Protein AF-A0A446CF83-F1 (afdb_monomer_lite)

Foldseek 3Di:
DDDPVRVVVVLLVVLCVVPVVQLVLLQLLLCQLVVVPVVDCSSVLSNVLSSLVSSLLVLLQLLLDPPNDPVCNVVSVVVSVVSLLVSLVSVLVSLVCCVVVVSAPDDPLSVVLNVVSQLRNCCVPPQAGRPLVLDPDWDWDWDPVHDPPTDIDTAHPPDPPGGHDWDWDQDSSRFIWTFGWDPPPVTDTDIDTSVVSSVSVSVRSND

Sequence (207 aa):
MLSVSELILSGYQLAAKQQETVTQSWVTGSHRLGGALPGSLLSVSIQRTGRLDAVLRCMEDEYTSVALREEIHPWVAEPLASLSEMWIGQVYEIVRLARERKLIADSDFFEALAHDFRLLRVPMEKHEIAQDRSLMASVPMSRTPAREGDVDYRYDKKDPLRAHVMPTGISQRGSMQWLAIDISAALSQRWIERRDLSDRVLQLLRA

Secondary structure (DSSP, 8-state):
---HHHHHHHHHHHHHHHTHHHHHHHHHHHHHHHHT-TTSSHHHHHHHHHHHHHHHHHHHHHHTSTTS-TTTHHHHHHHHHHHHHHHHHHHHHHHHHHHHTT-S---HHHHHHHHHHHHHHHHHHHSS-TTGGG-SSPEEE--SS--TT---EEE-TT-TT------EEE-TTS-EEEEEEE-STT-EEEEEEHHHHHHHHHHHHH-

Organism: NCBI:txid1353888

Structure (mmCIF, N/CA/C/O backbone):
data_AF-A0A446CF83-F1
#
_entry.id   AF-A0A446CF83-F1
#
loop_
_atom_site.group_PDB
_atom_site.id
_atom_site.type_symbol
_atom_site.label_atom_id
_atom_site.label_alt_id
_atom_site.label_comp_id
_atom_site.label_asym_id
_atom_site.label_entity_id
_atom_site.label_seq_id
_atom_site.pdbx_PDB_ins_code
_atom_site.Cartn_x
_atom_site.Cartn_y
_atom_site.Cartn_z
_atom_site.occupancy
_atom_site.B_iso_or_equiv
_atom_site.auth_seq_id
_atom_site.auth_comp_id
_atom_site.auth_asym_id
_atom_site.auth_atom_id
_atom_site.pdbx_PDB_model_num
ATOM 1 N N . MET A 1 1 ? 2.888 20.350 27.060 1.00 75.62 1 MET A N 1
ATOM 2 C CA . MET A 1 1 ? 3.528 19.901 25.806 1.00 75.62 1 MET A CA 1
ATOM 3 C C . MET A 1 1 ? 3.154 18.441 25.644 1.00 75.62 1 MET A C 1
ATOM 5 O O . MET A 1 1 ? 3.369 17.707 26.598 1.00 75.62 1 MET A O 1
ATOM 9 N N . LEU A 1 2 ? 2.516 18.055 24.537 1.00 87.81 2 LEU A N 1
ATOM 10 C CA . LEU A 1 2 ? 2.215 16.643 24.282 1.00 87.81 2 LEU A CA 1
ATOM 11 C C . LEU A 1 2 ? 3.507 15.928 23.879 1.00 87.81 2 LEU A C 1
ATOM 13 O O . LEU A 1 2 ? 4.308 16.472 23.118 1.00 87.81 2 LEU A O 1
ATOM 17 N N . SER A 1 3 ? 3.710 14.724 24.395 1.00 96.31 3 SER A N 1
ATOM 18 C CA . SER A 1 3 ? 4.750 13.807 23.944 1.00 96.31 3 SER A CA 1
ATOM 19 C C . SER A 1 3 ? 4.443 13.276 22.541 1.00 96.31 3 SER A C 1
ATOM 21 O O . SER A 1 3 ? 3.297 13.267 22.089 1.00 96.31 3 SER A O 1
ATOM 23 N N . VAL A 1 4 ? 5.470 12.771 21.852 1.00 95.25 4 VAL A N 1
ATOM 24 C CA . VAL A 1 4 ? 5.313 12.146 20.525 1.00 95.25 4 VAL A CA 1
ATOM 25 C C . VAL A 1 4 ? 4.302 10.994 20.568 1.00 95.25 4 VAL A C 1
ATOM 27 O O . VAL A 1 4 ? 3.448 10.891 19.690 1.00 95.25 4 VAL A O 1
ATOM 30 N N . SER A 1 5 ? 4.341 10.166 21.615 1.00 96.69 5 SER A N 1
ATOM 31 C CA . SER A 1 5 ? 3.391 9.064 21.798 1.00 96.69 5 SER A CA 1
ATOM 32 C C . SER A 1 5 ? 1.948 9.556 21.921 1.00 96.69 5 SER A C 1
ATOM 34 O O . SER A 1 5 ? 1.057 8.977 21.305 1.00 96.69 5 SER A O 1
ATOM 36 N N . GLU A 1 6 ? 1.707 10.634 22.673 1.00 96.75 6 GLU A N 1
ATOM 37 C CA . GLU A 1 6 ? 0.367 11.218 22.804 1.00 96.75 6 GLU A CA 1
ATOM 38 C C . GLU A 1 6 ? -0.137 11.789 21.477 1.00 96.75 6 GLU A C 1
ATOM 40 O O . GLU A 1 6 ? -1.308 11.606 21.153 1.00 96.75 6 GLU A O 1
ATOM 45 N N . LEU A 1 7 ? 0.731 12.421 20.680 1.00 95.50 7 LEU A N 1
ATOM 46 C CA . LEU A 1 7 ? 0.373 12.936 19.353 1.00 95.50 7 LEU A CA 1
ATOM 47 C C . LEU A 1 7 ? -0.009 11.809 18.387 1.00 95.50 7 LEU A C 1
ATOM 49 O O . LEU A 1 7 ? -1.052 11.886 17.738 1.00 95.50 7 LEU A O 1
ATOM 53 N N . ILE A 1 8 ? 0.788 10.737 18.336 1.00 95.19 8 ILE A N 1
ATOM 54 C CA . ILE A 1 8 ? 0.494 9.570 17.495 1.00 95.19 8 ILE A CA 1
ATOM 55 C C . ILE A 1 8 ? -0.831 8.934 17.927 1.00 95.19 8 ILE A C 1
ATOM 57 O O . ILE A 1 8 ? -1.712 8.722 17.095 1.00 95.19 8 ILE A O 1
ATOM 61 N N . LEU A 1 9 ? -1.010 8.666 19.225 1.00 96.25 9 LEU A N 1
ATOM 62 C CA . LEU A 1 9 ? -2.243 8.067 19.743 1.00 96.25 9 LEU A CA 1
ATO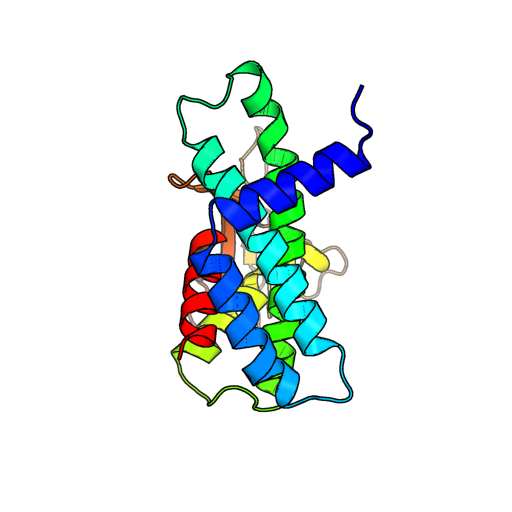M 63 C C . LEU A 1 9 ? -3.467 8.945 19.469 1.00 96.25 9 LEU A C 1
ATOM 65 O O . LEU A 1 9 ? -4.503 8.421 19.060 1.00 96.25 9 LEU A O 1
ATOM 69 N N . SER A 1 10 ? -3.335 10.263 19.629 1.00 96.81 10 SER A N 1
ATOM 70 C CA . SER A 1 10 ? -4.405 11.217 19.320 1.00 96.81 10 SER A CA 1
ATOM 71 C C . SER A 1 10 ? -4.786 11.165 17.841 1.00 96.81 10 SER A C 1
ATOM 73 O O . SER A 1 10 ? -5.973 11.143 17.524 1.00 96.81 10 SER A O 1
ATOM 75 N N . GLY A 1 11 ? -3.803 11.068 16.939 1.00 96.12 11 GLY A N 1
ATOM 76 C CA . GLY A 1 11 ? -4.042 10.899 15.504 1.00 96.12 11 GLY A CA 1
ATOM 77 C C . GLY A 1 11 ? -4.820 9.619 15.185 1.00 96.12 11 GLY A C 1
ATOM 78 O O . GLY A 1 11 ? -5.832 9.666 14.491 1.00 96.12 11 GLY A O 1
ATOM 79 N N . TYR A 1 12 ? -4.420 8.483 15.764 1.00 97.88 12 TYR A N 1
ATOM 80 C CA . TYR A 1 12 ? -5.142 7.215 15.594 1.00 97.88 12 TYR A CA 1
ATOM 81 C C . TYR A 1 12 ? -6.570 7.261 16.155 1.00 97.88 12 TYR A C 1
ATOM 83 O O . TYR A 1 12 ? -7.491 6.736 15.530 1.00 97.88 12 TYR A O 1
ATOM 91 N N . GLN A 1 13 ? -6.776 7.877 17.321 1.00 97.56 13 GLN A N 1
ATOM 92 C CA . GLN A 1 13 ? -8.104 8.023 17.926 1.00 97.56 13 GLN A CA 1
ATOM 93 C C . GLN A 1 13 ? -9.009 8.940 17.098 1.00 97.56 13 GLN A C 1
ATOM 95 O O . GLN A 1 13 ? -10.177 8.614 16.875 1.00 97.56 13 GLN A O 1
ATOM 100 N N . LEU A 1 14 ? -8.470 10.062 16.616 1.00 97.88 14 LEU A N 1
ATOM 101 C CA . LEU A 1 14 ? -9.187 10.983 15.743 1.00 97.88 14 LEU A CA 1
ATOM 102 C C . LEU A 1 14 ? -9.592 10.293 14.437 1.00 97.88 14 LEU A C 1
ATOM 104 O O . LEU A 1 14 ? -10.759 10.357 14.055 1.00 97.88 14 LEU A O 1
ATOM 108 N N . ALA A 1 15 ? -8.662 9.575 13.806 1.00 98.19 15 ALA A N 1
ATOM 109 C CA . ALA A 1 15 ? -8.920 8.843 12.575 1.00 98.19 15 ALA A CA 1
ATOM 110 C C . ALA A 1 15 ? -9.966 7.738 12.761 1.00 98.19 15 ALA A C 1
ATOM 112 O O . ALA A 1 15 ? -10.885 7.624 11.956 1.00 98.19 15 ALA A O 1
ATOM 113 N N . ALA A 1 16 ? -9.893 6.966 13.851 1.00 97.50 16 ALA A N 1
ATOM 114 C CA . ALA A 1 16 ? -10.891 5.941 14.158 1.00 97.50 16 ALA A CA 1
ATOM 115 C C . ALA A 1 16 ? -12.302 6.531 14.314 1.00 97.50 16 ALA A C 1
ATOM 117 O O . ALA A 1 16 ? -13.274 5.916 13.881 1.00 97.50 16 ALA A O 1
ATOM 118 N N . LYS A 1 17 ? -12.411 7.735 14.894 1.00 98.00 17 LYS A N 1
ATOM 119 C CA . LYS A 1 17 ? -13.682 8.454 15.028 1.00 98.00 17 LYS A CA 1
ATOM 120 C C . LYS A 1 17 ? -14.193 8.989 13.687 1.00 98.00 17 LYS A C 1
ATOM 122 O O . LYS A 1 17 ? -15.379 8.879 13.410 1.00 98.00 17 LYS A O 1
ATOM 127 N N . GLN A 1 18 ? -13.326 9.581 12.865 1.00 98.00 18 GLN A N 1
ATOM 128 C CA . GLN A 1 18 ? -13.725 10.131 11.562 1.00 98.00 18 GLN A CA 1
ATOM 129 C C . GLN A 1 18 ? -14.041 9.035 10.531 1.00 98.00 18 GLN A C 1
ATOM 131 O O . GLN A 1 18 ? -14.930 9.198 9.703 1.00 98.00 18 GLN A O 1
ATOM 136 N N . GLN A 1 19 ? -13.340 7.904 10.605 1.00 98.00 19 GLN A N 1
ATOM 137 C CA . GLN A 1 19 ? -13.446 6.771 9.684 1.00 98.00 19 GLN A CA 1
ATOM 138 C C . GLN A 1 19 ? -14.073 5.554 10.392 1.00 98.00 19 GLN A C 1
ATOM 140 O O . GLN A 1 19 ? -13.602 4.419 10.263 1.00 98.00 19 GLN A O 1
ATOM 145 N N . GLU A 1 20 ? -15.141 5.777 11.164 1.00 97.75 20 GLU A N 1
ATOM 146 C CA . GLU A 1 20 ? -15.787 4.749 11.995 1.00 97.75 20 GLU A CA 1
ATOM 147 C C . GLU A 1 20 ? -16.239 3.538 11.164 1.00 97.75 20 GLU A C 1
ATOM 149 O O . GLU A 1 20 ? -15.886 2.397 11.462 1.00 97.75 20 GLU A O 1
ATOM 154 N N . THR A 1 21 ? -16.935 3.781 10.049 1.00 97.19 21 THR A N 1
ATOM 155 C CA . THR A 1 21 ? -17.431 2.718 9.155 1.00 97.19 21 THR A CA 1
ATOM 156 C C . THR A 1 21 ? -16.296 1.871 8.568 1.00 97.19 21 THR A C 1
ATOM 158 O O . THR A 1 21 ? -16.430 0.652 8.407 1.00 97.19 21 THR A O 1
ATOM 161 N N . VAL A 1 22 ? -15.162 2.500 8.244 1.00 97.38 22 VAL A N 1
ATOM 162 C CA . VAL A 1 22 ? -13.960 1.813 7.749 1.00 97.38 22 VAL A CA 1
ATOM 163 C C . VAL A 1 22 ? -13.396 0.926 8.852 1.00 97.38 22 VAL A C 1
ATOM 165 O O . VAL A 1 22 ? -13.240 -0.279 8.652 1.00 97.38 22 VAL A O 1
ATOM 168 N N . THR A 1 23 ? -13.172 1.497 10.035 1.00 97.12 23 THR A N 1
ATOM 169 C CA . THR A 1 23 ? -12.630 0.782 11.196 1.00 97.12 23 THR A CA 1
ATOM 170 C C . THR A 1 23 ? -13.504 -0.417 11.564 1.00 97.12 23 THR A C 1
ATOM 172 O O . THR A 1 23 ? -12.991 -1.522 11.743 1.00 97.12 23 THR A O 1
ATOM 175 N N . GLN A 1 24 ? -14.828 -0.245 11.58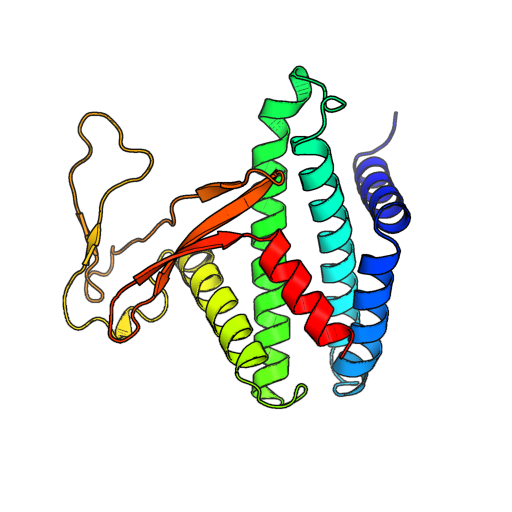0 1.00 97.31 24 GLN A N 1
ATOM 176 C CA . GLN A 1 24 ? -15.769 -1.321 11.879 1.00 97.31 24 GLN A CA 1
ATOM 177 C C . GLN A 1 24 ? -15.715 -2.447 10.839 1.00 97.31 24 GLN A C 1
ATOM 179 O O . GLN A 1 24 ? -15.743 -3.621 11.197 1.00 97.31 24 GLN A O 1
ATOM 184 N N . SER A 1 25 ? -15.574 -2.110 9.554 1.00 97.81 25 SER A N 1
ATOM 185 C CA . SER A 1 25 ? -15.450 -3.107 8.480 1.00 97.81 25 SER A CA 1
ATOM 186 C C . SER A 1 25 ? -14.190 -3.965 8.647 1.00 97.81 25 SER A C 1
ATOM 188 O O . SER A 1 25 ? -14.247 -5.188 8.506 1.00 97.81 25 SER A O 1
ATOM 190 N N . TRP A 1 26 ? -13.065 -3.344 9.015 1.00 98.19 26 TRP A N 1
ATOM 191 C CA . TRP A 1 26 ? -11.827 -4.054 9.342 1.00 98.19 26 TRP A CA 1
ATOM 192 C C . TRP A 1 26 ? -11.976 -4.952 10.573 1.00 98.19 26 TRP A C 1
ATOM 194 O O . TRP A 1 26 ? -11.512 -6.093 10.558 1.00 98.19 26 TRP A O 1
ATOM 204 N N . VAL A 1 27 ? -12.650 -4.478 11.624 1.00 97.75 27 VAL A N 1
ATOM 205 C CA . VAL A 1 27 ? -12.924 -5.266 12.837 1.00 97.75 27 VAL A CA 1
ATOM 206 C C . VAL A 1 27 ? -13.787 -6.484 12.507 1.00 97.75 27 VAL A C 1
ATOM 208 O O . VAL A 1 27 ? -13.395 -7.609 12.822 1.00 97.75 27 VAL A O 1
ATOM 211 N N . THR A 1 28 ? -14.904 -6.303 11.803 1.00 96.62 28 THR A N 1
ATOM 212 C CA . THR A 1 28 ? -15.772 -7.407 11.368 1.00 96.62 28 THR A CA 1
ATOM 213 C C . THR A 1 28 ? -15.010 -8.415 10.506 1.00 96.62 28 THR A C 1
ATOM 215 O O . THR A 1 28 ? -15.028 -9.615 10.791 1.00 96.62 28 THR A O 1
ATOM 218 N N . GLY A 1 29 ? -14.259 -7.935 9.511 1.00 95.81 29 GLY A N 1
ATOM 219 C CA . GLY A 1 29 ? -13.403 -8.772 8.674 1.00 95.81 29 GLY A CA 1
ATOM 220 C C . GLY A 1 29 ? -12.357 -9.554 9.477 1.00 95.81 29 GLY A C 1
ATOM 221 O O . GLY A 1 29 ? -12.119 -10.730 9.203 1.00 95.81 29 GLY A O 1
ATOM 222 N N . SER A 1 30 ? -11.781 -8.937 10.516 1.00 96.88 30 SER A N 1
ATOM 223 C CA . SER A 1 30 ? -10.781 -9.567 11.386 1.00 96.88 30 SER A CA 1
ATOM 224 C C . SER A 1 30 ? -11.336 -10.737 12.192 1.00 96.88 30 SER A C 1
ATOM 226 O O . SER A 1 30 ? -10.639 -11.736 12.363 1.00 96.88 30 SER A O 1
ATOM 228 N N . HIS A 1 31 ? -12.584 -10.647 12.658 1.00 96.06 31 HIS A N 1
ATOM 229 C CA . HIS A 1 31 ? -13.225 -11.736 13.388 1.00 96.06 31 HIS A CA 1
ATOM 230 C C . HIS A 1 31 ? -13.527 -12.912 12.466 1.00 96.06 31 HIS A C 1
ATOM 232 O O . HIS A 1 31 ? -13.281 -14.054 12.841 1.00 96.06 31 HIS A O 1
ATOM 238 N N . ARG A 1 32 ? -13.983 -12.637 11.240 1.00 94.12 32 ARG A N 1
ATOM 239 C CA . ARG A 1 32 ? -14.267 -13.676 10.247 1.00 94.12 32 ARG A CA 1
ATOM 240 C C . ARG A 1 32 ? -12.993 -14.373 9.758 1.00 94.12 32 ARG A C 1
ATOM 242 O O . ARG A 1 32 ? -12.861 -15.582 9.914 1.00 94.12 32 ARG A O 1
ATOM 249 N N . LEU A 1 33 ? -12.047 -13.621 9.193 1.00 93.31 33 LEU A N 1
ATOM 250 C CA . LEU A 1 33 ? -10.825 -14.188 8.609 1.00 93.31 33 LEU A CA 1
ATOM 251 C C . LEU A 1 33 ? -9.843 -14.664 9.681 1.00 93.31 33 LEU A C 1
ATOM 253 O O . LEU A 1 33 ? -9.274 -15.746 9.572 1.00 93.31 33 LEU A O 1
ATOM 257 N N . GLY A 1 34 ? -9.651 -13.873 10.737 1.00 91.62 34 GLY A N 1
ATOM 258 C CA . GLY A 1 34 ? -8.775 -14.242 11.846 1.00 91.62 34 GLY A CA 1
ATOM 259 C C . GLY A 1 34 ? -9.342 -15.381 12.690 1.00 91.62 34 GLY A C 1
ATOM 260 O O . GLY A 1 34 ? -8.580 -16.234 13.136 1.00 91.62 34 GLY A O 1
ATOM 261 N N . GLY A 1 35 ? -10.668 -15.454 12.851 1.00 91.56 35 GLY A N 1
ATOM 262 C CA . GLY A 1 35 ? -11.339 -16.562 13.538 1.00 91.56 35 GLY A CA 1
ATOM 263 C C . GLY A 1 35 ? -11.155 -17.913 12.844 1.00 91.56 35 GLY A C 1
ATOM 264 O O . GLY A 1 35 ? -11.151 -18.940 13.516 1.00 91.56 35 GLY A O 1
ATOM 265 N N . ALA A 1 36 ? -10.917 -17.921 11.528 1.00 93.12 36 ALA A N 1
ATOM 266 C CA . ALA A 1 36 ? -10.588 -19.133 10.779 1.00 93.12 36 ALA A CA 1
ATOM 267 C C . ALA A 1 36 ? -9.157 -19.651 11.045 1.00 93.12 36 ALA A C 1
ATOM 269 O O . ALA A 1 36 ? -8.855 -20.801 10.731 1.00 93.12 36 ALA A O 1
ATOM 270 N N . LEU A 1 37 ? -8.277 -18.836 11.644 1.00 92.62 37 LEU A N 1
ATOM 271 C CA . LEU A 1 37 ? -6.907 -19.206 12.019 1.00 92.62 37 LEU A CA 1
ATOM 272 C C . LEU A 1 37 ? -6.609 -18.836 13.487 1.00 92.62 37 LEU A C 1
ATOM 274 O O . LEU A 1 37 ? -5.759 -17.976 13.745 1.00 92.62 37 LEU A O 1
ATOM 278 N N . PRO A 1 38 ? -7.248 -19.501 14.468 1.00 90.12 38 PRO A N 1
ATOM 279 C CA . PRO A 1 38 ? -7.179 -19.113 15.882 1.00 90.12 38 PRO A CA 1
ATOM 280 C C . PRO A 1 38 ? -5.782 -19.259 16.505 1.00 90.12 38 PRO A C 1
ATOM 282 O O . PRO A 1 38 ? -5.471 -18.584 17.479 1.00 90.12 38 PRO A O 1
ATOM 285 N N . GLY A 1 39 ? -4.916 -20.106 15.937 1.00 92.56 39 GLY A N 1
ATOM 286 C CA . GLY A 1 39 ? -3.512 -20.241 16.352 1.00 92.56 39 GLY A CA 1
ATOM 287 C C . GLY A 1 39 ? -2.577 -19.165 15.785 1.00 92.56 39 GLY A C 1
ATOM 288 O O . GLY A 1 39 ? -1.363 -19.280 15.923 1.00 92.56 39 GLY A O 1
ATOM 289 N N . SER A 1 40 ? -3.115 -18.155 15.097 1.00 94.44 40 SER A N 1
ATOM 290 C CA . SER A 1 40 ? -2.347 -17.083 14.462 1.00 94.44 40 SER A CA 1
ATOM 291 C C . SER A 1 40 ? -2.715 -15.711 15.028 1.00 94.44 40 SER A C 1
ATOM 293 O O . SER A 1 40 ? -3.779 -15.522 15.610 1.00 94.44 40 SER A O 1
ATOM 295 N N . LEU A 1 41 ? -1.862 -14.715 14.780 1.00 94.50 41 LEU A N 1
ATOM 296 C CA . LEU A 1 41 ? -2.147 -13.308 15.089 1.00 94.50 41 LEU A CA 1
ATOM 297 C C . LEU A 1 41 ? -2.909 -12.588 13.958 1.00 94.50 41 LEU A C 1
ATOM 299 O O . LEU A 1 41 ? -2.898 -11.360 13.900 1.00 94.50 41 LEU A O 1
ATOM 303 N N . LEU A 1 42 ? -3.556 -13.320 13.040 1.00 95.62 42 LEU A N 1
ATOM 304 C CA . LEU A 1 42 ? -4.183 -12.730 11.853 1.00 95.62 42 LEU A CA 1
ATOM 305 C C . LEU A 1 42 ? -5.264 -11.695 12.205 1.00 95.62 42 LEU A C 1
ATOM 307 O O . LEU A 1 42 ? -5.281 -10.620 11.611 1.00 95.62 42 LEU A O 1
ATOM 311 N N . SER A 1 43 ? -6.118 -11.967 13.196 1.00 96.69 43 SER A N 1
ATOM 312 C CA . SER A 1 43 ? -7.137 -11.006 13.652 1.00 96.69 43 SER A CA 1
ATOM 313 C C . SER A 1 43 ? -6.506 -9.687 14.116 1.00 96.69 43 SER A C 1
ATOM 315 O O . SER A 1 43 ? -6.926 -8.608 13.699 1.00 96.69 43 SER A O 1
ATOM 317 N N . VAL A 1 44 ? -5.439 -9.772 14.915 1.00 96.56 44 VAL A N 1
ATOM 318 C CA . VAL A 1 44 ? -4.691 -8.615 15.425 1.00 96.56 44 VAL A CA 1
ATOM 319 C C . VAL A 1 44 ? -4.036 -7.839 14.284 1.00 96.56 44 VAL A C 1
ATOM 321 O O . VAL A 1 44 ? -4.114 -6.609 14.260 1.00 96.56 44 VAL A O 1
ATOM 324 N N . SER A 1 45 ? -3.430 -8.539 13.321 1.00 97.25 45 SER A N 1
ATOM 325 C CA . SER A 1 45 ? -2.833 -7.922 12.134 1.00 97.25 45 SER A CA 1
ATOM 326 C C . SER A 1 45 ? -3.875 -7.162 11.316 1.00 97.25 45 SER A C 1
ATOM 328 O O . SER A 1 45 ? -3.665 -5.984 11.047 1.00 97.25 45 SER A O 1
ATOM 330 N N . ILE A 1 46 ? -5.025 -7.778 11.012 1.00 97.94 46 ILE A N 1
ATOM 331 C CA . ILE A 1 46 ? -6.114 -7.142 10.251 1.00 97.94 46 ILE A CA 1
ATOM 332 C C . ILE A 1 46 ? -6.604 -5.872 10.962 1.00 97.94 46 ILE A C 1
ATOM 334 O O . ILE A 1 46 ? -6.720 -4.824 10.332 1.00 97.94 46 ILE A O 1
ATOM 338 N N . GLN A 1 47 ? -6.834 -5.916 12.279 1.00 97.69 47 GLN A N 1
ATOM 339 C CA . GLN A 1 47 ? -7.278 -4.731 13.026 1.00 97.69 47 GLN A CA 1
ATOM 340 C C . GLN A 1 47 ? -6.218 -3.626 13.068 1.00 97.69 47 GLN A C 1
ATOM 342 O O . GLN A 1 47 ? -6.546 -2.447 12.937 1.00 97.69 47 GLN A O 1
ATOM 347 N N . ARG A 1 48 ? -4.939 -3.978 13.254 1.00 97.25 48 ARG A N 1
ATOM 348 C CA . ARG A 1 48 ? -3.839 -3.003 13.241 1.00 97.25 48 ARG A CA 1
ATOM 349 C C . ARG A 1 48 ? -3.729 -2.321 11.879 1.00 97.25 48 ARG A C 1
ATOM 351 O O . ARG A 1 48 ? -3.609 -1.100 11.833 1.00 97.25 48 ARG A O 1
ATOM 358 N N . THR A 1 49 ? -3.810 -3.091 10.801 1.00 98.19 49 THR A N 1
ATOM 359 C CA . THR A 1 49 ? -3.777 -2.574 9.432 1.00 98.19 49 THR A CA 1
ATOM 360 C C . THR A 1 49 ? -5.002 -1.714 9.122 1.00 98.19 49 THR A C 1
ATOM 362 O O . THR A 1 49 ? -4.859 -0.666 8.501 1.00 98.19 49 THR A O 1
ATOM 365 N N . GLY A 1 50 ? -6.182 -2.071 9.637 1.00 98.31 50 GLY A N 1
ATOM 366 C CA . GLY A 1 50 ? -7.386 -1.245 9.529 1.00 98.31 50 GLY A CA 1
ATOM 367 C C . GLY A 1 50 ? -7.308 0.091 10.268 1.00 98.31 50 GLY A C 1
ATOM 368 O O . GLY A 1 50 ? -7.785 1.106 9.770 1.00 98.31 50 GLY A O 1
ATOM 369 N N . ARG A 1 51 ? -6.646 0.133 11.431 1.00 98.38 51 ARG A N 1
ATOM 370 C CA . ARG A 1 51 ? -6.369 1.397 12.135 1.00 98.38 51 ARG A CA 1
ATOM 371 C C . ARG A 1 51 ? -5.430 2.303 11.337 1.00 98.38 51 ARG A C 1
ATOM 373 O O . ARG A 1 51 ? -5.651 3.507 11.287 1.00 98.38 51 ARG A O 1
ATOM 380 N N . LEU A 1 52 ? -4.406 1.726 10.708 1.00 98.62 52 LEU A N 1
ATOM 381 C CA . LEU A 1 52 ? -3.516 2.465 9.812 1.00 98.62 52 LEU A CA 1
ATOM 382 C C . LEU A 1 52 ? -4.259 2.959 8.561 1.00 98.62 52 LEU A C 1
ATOM 384 O O . LEU A 1 52 ? -4.047 4.091 8.143 1.00 98.62 52 LEU A O 1
ATOM 388 N N . ASP A 1 53 ? -5.159 2.146 8.001 1.00 98.75 53 ASP A N 1
ATOM 389 C CA . ASP A 1 53 ? -6.017 2.549 6.883 1.00 98.75 53 ASP A CA 1
ATOM 390 C C . ASP A 1 53 ? -6.851 3.787 7.223 1.00 98.75 53 ASP A C 1
ATOM 392 O O . ASP A 1 53 ? -6.889 4.727 6.439 1.00 98.75 53 ASP A O 1
ATOM 396 N N . ALA A 1 54 ? -7.475 3.816 8.404 1.00 98.62 54 ALA A N 1
ATOM 397 C CA . ALA A 1 54 ? -8.238 4.972 8.866 1.00 98.62 54 ALA A CA 1
ATOM 398 C C . ALA A 1 54 ? -7.376 6.245 8.934 1.00 98.62 54 ALA A C 1
ATOM 400 O O . ALA A 1 54 ? -7.800 7.291 8.450 1.00 98.62 54 ALA A O 1
ATOM 401 N N . VAL A 1 55 ? -6.156 6.151 9.482 1.00 98.44 55 VAL A N 1
ATOM 402 C CA . VAL A 1 55 ? -5.212 7.284 9.534 1.00 98.44 55 VAL A CA 1
ATOM 403 C C . VAL A 1 55 ? -4.865 7.767 8.130 1.00 98.44 55 VAL A C 1
ATOM 405 O O . VAL A 1 55 ? -4.970 8.958 7.853 1.00 98.44 55 VAL A O 1
ATOM 408 N N . LEU A 1 56 ? -4.511 6.847 7.231 1.00 98.38 56 LEU A N 1
ATOM 409 C CA . LEU A 1 56 ? -4.190 7.177 5.844 1.00 98.38 56 LEU A CA 1
ATOM 410 C C . LEU A 1 56 ? -5.368 7.847 5.142 1.00 98.38 56 LEU A C 1
ATOM 412 O O . LEU A 1 56 ? -5.172 8.859 4.486 1.00 98.38 56 LEU A O 1
ATOM 416 N N . ARG A 1 57 ? -6.595 7.350 5.333 1.00 98.06 57 ARG A N 1
ATOM 417 C CA . ARG A 1 57 ? -7.794 7.968 4.757 1.00 98.06 57 ARG A CA 1
ATOM 418 C C . ARG A 1 57 ? -7.984 9.410 5.219 1.00 98.06 57 ARG A C 1
ATOM 420 O O . ARG A 1 57 ? -8.253 10.260 4.382 1.00 98.06 57 ARG A O 1
ATOM 427 N N . CYS A 1 58 ? -7.792 9.694 6.508 1.00 97.00 58 CYS A N 1
ATOM 428 C CA . CYS A 1 58 ? -7.818 11.070 7.011 1.00 97.00 58 CYS A CA 1
ATOM 429 C C . CYS A 1 58 ? -6.717 11.929 6.382 1.00 97.00 58 CYS A C 1
ATOM 431 O O . CYS A 1 58 ? -7.018 13.018 5.915 1.00 97.00 58 CYS A O 1
ATOM 433 N N . MET A 1 59 ? -5.478 11.435 6.300 1.00 96.06 59 MET A N 1
ATOM 434 C CA . MET A 1 59 ? -4.377 12.184 5.679 1.00 96.06 59 MET A CA 1
ATOM 435 C C . MET A 1 59 ? -4.643 12.500 4.198 1.00 96.06 59 MET A C 1
ATOM 437 O O . MET A 1 59 ? -4.313 13.586 3.736 1.00 96.06 59 MET A O 1
ATOM 441 N N . GLU A 1 60 ? -5.244 11.570 3.455 1.00 96.50 60 GLU A N 1
ATOM 442 C CA . GLU A 1 60 ? -5.640 11.758 2.051 1.00 96.50 60 GLU A CA 1
ATOM 443 C C . GLU A 1 60 ? -6.742 12.818 1.911 1.00 96.50 60 GLU A C 1
ATOM 445 O O . GLU A 1 60 ? -6.631 13.746 1.105 1.00 96.50 60 GLU A O 1
ATOM 450 N N . ASP A 1 61 ? -7.786 12.699 2.738 1.00 95.50 61 ASP A N 1
ATOM 451 C CA . ASP A 1 61 ? -8.907 13.636 2.767 1.00 95.50 61 ASP A CA 1
ATOM 452 C C . ASP A 1 61 ? -8.406 15.051 3.166 1.00 95.50 61 ASP A C 1
ATOM 454 O O . ASP A 1 61 ? -8.808 16.052 2.574 1.00 95.50 61 ASP A O 1
ATOM 458 N N . GLU A 1 62 ? -7.466 15.145 4.114 1.00 93.06 62 GLU A N 1
ATOM 459 C CA . GLU A 1 62 ? -6.812 16.389 4.546 1.00 93.06 62 GLU A CA 1
ATOM 460 C C . GLU A 1 62 ? -5.900 16.985 3.468 1.00 93.06 62 GLU A C 1
ATOM 462 O O . GLU A 1 62 ? -5.913 18.199 3.281 1.00 93.06 62 GLU A O 1
ATOM 467 N N . TYR A 1 63 ? -5.148 16.163 2.730 1.00 90.81 63 TYR A N 1
ATOM 468 C CA . TYR A 1 63 ? -4.243 16.625 1.672 1.00 90.81 63 TYR A CA 1
ATOM 469 C C . TYR A 1 63 ? -4.978 17.405 0.576 1.00 90.81 63 TYR A C 1
ATOM 471 O O . TYR A 1 63 ? -4.468 18.391 0.052 1.00 90.81 63 TYR A O 1
ATOM 479 N N . THR A 1 64 ? -6.196 16.979 0.242 1.00 88.81 64 THR A N 1
ATOM 480 C CA . THR A 1 64 ? -7.045 17.666 -0.749 1.00 88.81 64 THR A CA 1
ATOM 481 C C . THR A 1 64 ? -7.883 18.797 -0.157 1.00 88.81 64 THR A C 1
ATOM 483 O O . THR A 1 64 ? -8.528 19.547 -0.892 1.00 88.81 64 THR A O 1
ATOM 486 N N . SER A 1 65 ? -7.889 18.935 1.168 1.00 86.44 65 SER A N 1
ATOM 487 C CA . SER A 1 65 ? -8.696 19.921 1.869 1.00 86.44 65 SER A CA 1
ATOM 488 C C . SER A 1 65 ? -8.008 21.280 1.911 1.00 86.44 65 SER A C 1
ATOM 490 O O . SER A 1 65 ? -6.849 21.406 2.298 1.00 86.44 65 SER A O 1
ATOM 492 N N . VAL A 1 66 ? -8.782 22.337 1.657 1.00 73.38 66 VAL A N 1
ATOM 493 C CA . VAL A 1 66 ? -8.358 23.732 1.880 1.00 73.38 66 VAL A CA 1
ATOM 494 C C . VAL A 1 66 ? -8.015 24.032 3.346 1.00 73.38 66 VAL A C 1
ATOM 496 O O . VAL A 1 66 ? -7.453 25.080 3.648 1.00 73.38 66 VAL A O 1
ATOM 499 N N . ALA A 1 67 ? -8.380 23.139 4.273 1.00 74.19 67 ALA A N 1
ATOM 500 C CA . ALA A 1 67 ? -8.095 23.284 5.696 1.00 74.19 67 ALA A CA 1
ATOM 501 C C . ALA A 1 67 ? -6.646 22.926 6.068 1.00 74.19 67 ALA A C 1
ATOM 503 O O . ALA A 1 67 ? -6.194 23.304 7.155 1.00 74.19 67 ALA A O 1
ATOM 504 N N . LEU A 1 68 ? -5.917 22.203 5.209 1.00 80.38 68 LEU A N 1
ATOM 505 C CA . LEU A 1 68 ? -4.513 21.909 5.458 1.00 80.38 68 LEU A CA 1
ATOM 506 C C . LEU A 1 68 ? -3.691 23.182 5.246 1.00 80.38 68 LEU A C 1
ATOM 508 O O . LEU A 1 68 ? -3.701 23.783 4.176 1.00 80.38 68 LEU A O 1
ATOM 512 N N . ARG A 1 69 ? -2.973 23.607 6.287 1.00 81.06 69 ARG A N 1
ATOM 513 C CA . ARG A 1 69 ? -2.132 24.808 6.215 1.00 81.06 69 ARG A CA 1
ATOM 514 C C . ARG A 1 69 ? -1.048 24.611 5.157 1.00 81.06 69 ARG A C 1
ATOM 516 O O . ARG A 1 69 ? -0.372 23.582 5.169 1.00 81.06 69 ARG A O 1
ATOM 523 N N . GLU A 1 70 ? -0.826 25.619 4.316 1.00 80.81 70 GLU A N 1
ATOM 524 C CA . GLU A 1 70 ? 0.200 25.583 3.259 1.00 80.81 70 GLU A CA 1
ATOM 525 C C . GLU A 1 70 ? 1.596 25.251 3.808 1.00 80.81 70 GLU A C 1
ATOM 527 O O . GLU A 1 70 ? 2.362 24.537 3.174 1.00 80.81 70 GLU A O 1
ATOM 532 N N . GLU A 1 71 ? 1.897 25.686 5.033 1.00 85.50 71 GLU A N 1
ATOM 533 C CA . GLU A 1 71 ? 3.147 25.397 5.747 1.00 85.50 71 GLU A CA 1
ATOM 534 C C . GLU A 1 71 ? 3.354 23.903 6.043 1.00 85.50 71 GLU A C 1
ATOM 536 O O . GLU A 1 71 ? 4.490 23.448 6.159 1.00 85.50 71 GLU A O 1
ATOM 541 N N . ILE A 1 72 ? 2.264 23.141 6.193 1.00 82.62 72 ILE A N 1
ATOM 542 C CA . ILE A 1 72 ? 2.279 21.710 6.525 1.00 82.62 72 ILE A CA 1
ATOM 543 C C . ILE A 1 72 ? 2.367 20.868 5.250 1.00 82.62 72 ILE A C 1
ATOM 545 O O . ILE A 1 72 ? 2.995 19.813 5.261 1.00 82.62 72 ILE A O 1
ATOM 549 N N . HIS A 1 73 ? 1.790 21.342 4.145 1.00 81.00 73 HIS A N 1
ATOM 550 C CA . HIS A 1 73 ? 1.670 20.598 2.891 1.00 81.00 73 HIS A CA 1
ATOM 551 C C . HIS A 1 73 ? 2.993 19.971 2.382 1.00 81.00 73 HIS A C 1
ATOM 553 O O . HIS A 1 73 ? 2.970 18.797 2.001 1.00 81.00 73 HIS A O 1
ATOM 559 N N . PRO A 1 74 ? 4.165 20.647 2.433 1.00 83.12 74 PRO A N 1
ATOM 560 C CA . PRO A 1 74 ? 5.445 20.044 2.043 1.00 83.12 74 PRO A CA 1
ATOM 561 C C . PRO A 1 74 ? 5.859 18.831 2.888 1.00 83.12 74 PRO A C 1
ATOM 563 O O . PRO A 1 74 ? 6.600 17.977 2.411 1.00 83.12 74 PRO A O 1
ATOM 566 N N . TRP A 1 75 ? 5.378 18.740 4.129 1.00 87.25 75 TRP A N 1
ATOM 567 C CA . TRP A 1 75 ? 5.779 17.730 5.110 1.00 87.25 75 TRP A CA 1
ATOM 568 C C . TRP A 1 75 ? 4.838 16.525 5.169 1.00 87.25 75 TRP A C 1
ATOM 570 O O . TRP A 1 75 ? 5.168 15.540 5.821 1.00 87.25 75 TRP A O 1
ATOM 580 N N . VAL A 1 76 ? 3.668 16.579 4.519 1.00 88.44 76 VAL A N 1
ATOM 581 C CA . VAL A 1 76 ? 2.680 15.480 4.554 1.00 88.44 76 VAL A CA 1
ATOM 582 C C . VAL A 1 76 ? 3.059 14.340 3.615 1.00 88.44 76 VAL A C 1
ATOM 584 O O . VAL A 1 76 ? 2.799 13.178 3.927 1.00 88.44 76 VAL A O 1
ATOM 587 N N . ALA A 1 77 ? 3.687 14.657 2.480 1.00 89.69 77 ALA A N 1
ATOM 588 C CA . ALA A 1 77 ? 3.932 13.691 1.413 1.00 89.69 77 ALA A CA 1
ATOM 589 C C . ALA A 1 77 ? 4.813 12.511 1.860 1.00 89.69 77 ALA A C 1
ATOM 591 O O . ALA A 1 77 ? 4.506 11.365 1.541 1.00 89.69 77 ALA A O 1
ATOM 592 N N . GLU A 1 78 ? 5.875 12.765 2.628 1.00 93.00 78 GLU A N 1
ATOM 593 C CA . GLU A 1 78 ? 6.807 11.720 3.071 1.00 93.00 78 GLU A CA 1
ATOM 594 C C . GLU A 1 78 ? 6.186 10.751 4.103 1.00 93.00 78 GLU A C 1
ATOM 596 O O . GLU A 1 78 ? 6.241 9.534 3.878 1.00 93.00 78 GLU A O 1
ATOM 601 N N . PRO A 1 79 ? 5.531 11.220 5.187 1.00 95.00 79 PRO A N 1
ATOM 602 C CA . PRO A 1 79 ? 4.765 10.349 6.075 1.00 95.00 79 PRO A CA 1
ATOM 603 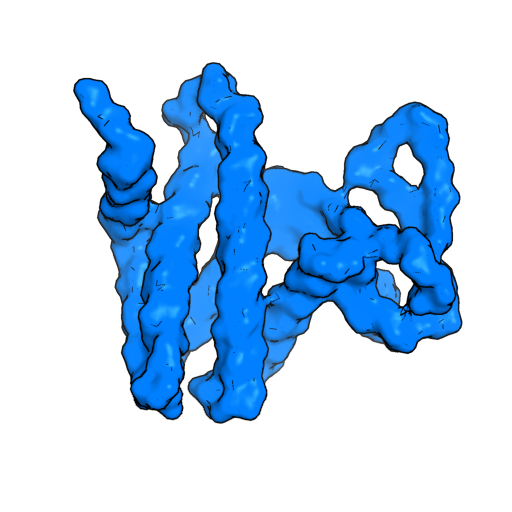C C . PRO A 1 79 ? 3.651 9.596 5.348 1.00 95.00 79 PRO A C 1
ATOM 605 O O . PRO A 1 79 ? 3.480 8.400 5.582 1.00 95.00 79 PRO A O 1
ATOM 608 N N . LEU A 1 80 ? 2.914 10.260 4.449 1.00 95.94 80 LEU A N 1
ATOM 609 C CA . LEU A 1 80 ? 1.843 9.628 3.679 1.00 95.94 80 LEU A CA 1
ATOM 610 C C . LEU A 1 80 ? 2.384 8.485 2.809 1.00 95.94 80 LEU A C 1
ATOM 612 O O . LEU A 1 80 ? 1.820 7.390 2.829 1.00 95.94 80 LEU A O 1
ATOM 616 N N . ALA A 1 81 ? 3.492 8.707 2.097 1.00 95.75 81 ALA A N 1
ATOM 617 C CA . ALA A 1 81 ? 4.161 7.687 1.294 1.00 95.75 81 ALA A CA 1
ATOM 618 C C . ALA A 1 81 ? 4.626 6.505 2.157 1.00 95.75 81 ALA A C 1
ATOM 620 O O . ALA A 1 81 ? 4.204 5.371 1.925 1.00 95.75 81 ALA A O 1
ATOM 621 N N . SER A 1 82 ? 5.396 6.779 3.214 1.00 96.81 82 SER A N 1
ATOM 622 C CA . SER A 1 82 ? 5.966 5.752 4.099 1.00 96.81 82 SER A CA 1
ATOM 623 C C . SER A 1 82 ? 4.889 4.889 4.767 1.00 96.81 82 SER A C 1
ATOM 625 O O . SER A 1 82 ? 4.980 3.659 4.813 1.00 96.81 82 SER A O 1
ATOM 627 N N . LEU A 1 83 ? 3.828 5.520 5.278 1.00 98.06 83 LEU A N 1
ATOM 628 C CA . LEU A 1 83 ? 2.713 4.815 5.909 1.00 98.06 83 LEU A CA 1
ATOM 629 C C . LEU A 1 83 ? 1.891 4.020 4.884 1.00 98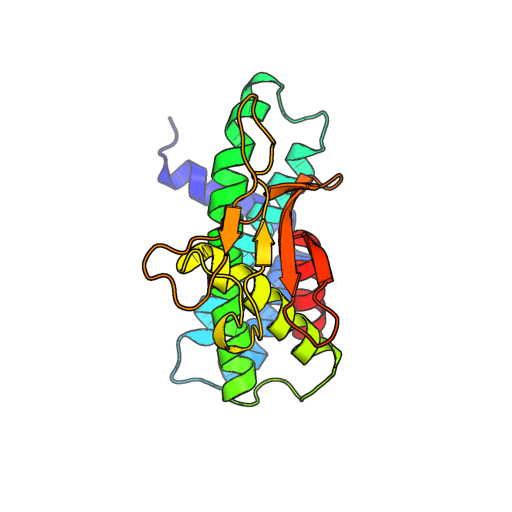.06 83 LEU A C 1
ATOM 631 O O . LEU A 1 83 ? 1.413 2.929 5.207 1.00 98.06 83 LEU A O 1
ATOM 635 N N . SER A 1 84 ? 1.754 4.522 3.653 1.00 98.44 84 SER A N 1
ATOM 636 C CA . SER A 1 84 ? 1.052 3.816 2.576 1.00 98.44 84 SER A CA 1
ATOM 637 C C . SER A 1 84 ? 1.804 2.568 2.120 1.00 98.44 84 SER A C 1
ATOM 639 O O . SER A 1 84 ? 1.187 1.519 1.946 1.00 98.44 84 SER A O 1
ATOM 641 N N . GLU A 1 85 ? 3.127 2.645 1.983 1.00 97.75 85 GLU A N 1
ATOM 642 C CA . GLU A 1 85 ? 3.980 1.494 1.662 1.00 97.75 85 GLU A CA 1
ATOM 643 C C . GLU A 1 85 ? 3.922 0.435 2.769 1.00 97.75 85 GLU A C 1
ATOM 645 O O . GLU A 1 85 ? 3.710 -0.750 2.494 1.00 97.75 85 GLU A O 1
ATOM 650 N N . MET A 1 86 ? 3.989 0.861 4.037 1.00 98.12 86 MET A N 1
ATOM 651 C CA . MET A 1 86 ? 3.803 -0.034 5.181 1.00 98.12 86 MET A CA 1
ATOM 652 C C . MET A 1 86 ? 2.429 -0.719 5.154 1.00 98.12 86 MET A C 1
ATOM 654 O O . MET A 1 86 ? 2.327 -1.916 5.436 1.00 98.12 86 MET A O 1
ATOM 658 N N . TRP A 1 87 ? 1.368 0.017 4.817 1.00 98.62 87 TRP A N 1
ATOM 659 C CA . TRP A 1 87 ? 0.027 -0.549 4.689 1.00 98.62 87 TRP A CA 1
ATOM 660 C C . TRP A 1 87 ? -0.045 -1.581 3.555 1.00 98.62 87 TRP A C 1
ATOM 662 O O . TRP A 1 87 ? -0.562 -2.677 3.774 1.00 98.62 87 TRP A O 1
ATOM 672 N N . ILE A 1 88 ? 0.533 -1.289 2.384 1.00 98.56 88 ILE A N 1
ATOM 673 C CA . ILE A 1 88 ? 0.577 -2.212 1.236 1.00 98.56 88 ILE A CA 1
ATOM 674 C C . ILE A 1 88 ? 1.273 -3.519 1.610 1.00 98.56 88 ILE A C 1
ATOM 676 O O . ILE A 1 88 ? 0.720 -4.588 1.347 1.00 98.56 88 ILE A O 1
ATOM 680 N N . GLY A 1 89 ? 2.437 -3.454 2.263 1.00 98.00 89 GLY A N 1
ATOM 681 C CA . GLY A 1 89 ? 3.158 -4.649 2.709 1.00 98.00 89 GLY A CA 1
ATOM 682 C C . GLY A 1 89 ? 2.340 -5.492 3.694 1.00 98.00 89 GLY A C 1
ATOM 683 O O . GLY A 1 89 ? 2.234 -6.711 3.546 1.00 98.00 89 GLY A O 1
ATOM 684 N N . GLN A 1 90 ? 1.685 -4.849 4.668 1.00 98.00 90 GLN A N 1
ATOM 685 C CA . GLN A 1 90 ? 0.839 -5.548 5.641 1.00 98.00 90 GLN A CA 1
ATOM 686 C C . GLN A 1 90 ? -0.383 -6.212 4.991 1.00 98.00 90 GLN A C 1
ATOM 688 O O . GLN A 1 90 ? -0.692 -7.364 5.305 1.00 98.00 90 GLN A O 1
ATOM 693 N N . VAL A 1 91 ? -1.077 -5.515 4.086 1.00 98.31 91 VAL A N 1
ATOM 694 C CA . VAL A 1 91 ? -2.254 -6.074 3.408 1.00 98.31 91 VAL A CA 1
ATOM 695 C C . VAL A 1 91 ? -1.866 -7.157 2.412 1.00 98.31 91 VAL A C 1
ATOM 697 O O . VAL A 1 91 ? -2.558 -8.172 2.351 1.00 98.31 91 VAL A O 1
ATOM 700 N N . TYR A 1 92 ? -0.754 -7.004 1.687 1.00 98.12 92 TYR A N 1
ATOM 701 C CA . TYR A 1 92 ? -0.236 -8.052 0.808 1.00 98.12 92 TYR A CA 1
ATOM 702 C C . TYR A 1 92 ? -0.078 -9.374 1.567 1.00 98.12 92 TYR A C 1
ATOM 704 O O . TYR A 1 92 ? -0.545 -10.406 1.089 1.00 98.12 92 TYR A O 1
ATOM 712 N N . GLU A 1 93 ? 0.502 -9.355 2.770 1.00 96.81 93 GLU A N 1
ATOM 713 C CA . GLU A 1 93 ? 0.664 -10.570 3.576 1.00 96.81 93 GLU A CA 1
ATOM 714 C C . GLU A 1 93 ? -0.670 -11.145 4.073 1.00 96.81 93 GLU A C 1
ATOM 716 O O . GLU A 1 93 ? -0.849 -12.365 4.064 1.00 96.81 93 GLU A O 1
ATOM 721 N N . ILE A 1 94 ? -1.636 -10.296 4.443 1.00 97.25 94 ILE A N 1
ATOM 722 C CA . ILE A 1 94 ? -2.998 -10.737 4.792 1.00 97.25 94 ILE A CA 1
ATOM 723 C C . ILE A 1 94 ? -3.659 -11.428 3.590 1.00 97.25 94 ILE A C 1
ATOM 725 O O . ILE A 1 94 ? -4.188 -12.530 3.732 1.00 97.25 94 ILE A O 1
ATOM 729 N N . VAL A 1 95 ? -3.601 -10.813 2.406 1.00 97.31 95 VAL A N 1
ATOM 730 C CA . VAL A 1 95 ? -4.182 -11.337 1.161 1.00 97.31 95 VAL A CA 1
ATOM 731 C C . VAL A 1 95 ? -3.486 -12.629 0.731 1.00 97.31 95 VAL A C 1
ATOM 733 O O . VAL A 1 95 ? -4.156 -13.612 0.413 1.00 97.31 95 VAL A O 1
ATOM 736 N N . ARG A 1 96 ? -2.149 -12.672 0.782 1.00 96.19 96 ARG A N 1
ATOM 737 C CA . ARG A 1 96 ? -1.351 -13.867 0.480 1.00 96.19 96 ARG A CA 1
ATOM 738 C C . ARG A 1 96 ? -1.742 -15.024 1.391 1.00 96.19 96 ARG A C 1
ATOM 740 O O . ARG A 1 96 ? -2.009 -16.116 0.894 1.00 96.19 96 ARG A O 1
ATOM 747 N N . LEU A 1 97 ? -1.813 -14.782 2.702 1.00 95.81 97 LEU A N 1
ATOM 748 C CA . LEU A 1 97 ? -2.198 -15.802 3.672 1.00 95.81 97 LEU A CA 1
ATOM 749 C C . LEU A 1 97 ? -3.643 -16.264 3.460 1.00 95.81 97 LEU A C 1
ATOM 751 O O . LEU A 1 97 ? -3.899 -17.467 3.479 1.00 95.81 97 LEU A O 1
ATOM 755 N N . ALA A 1 98 ? -4.574 -15.334 3.226 1.00 95.31 98 ALA A N 1
ATOM 756 C CA . ALA A 1 98 ? -5.969 -15.657 2.946 1.00 95.31 98 ALA A CA 1
ATOM 757 C C . ALA A 1 98 ? -6.107 -16.543 1.702 1.00 95.31 98 ALA A C 1
ATOM 759 O O . ALA A 1 98 ? -6.867 -17.508 1.736 1.00 95.31 98 ALA A O 1
ATOM 760 N N . ARG A 1 99 ? -5.323 -16.280 0.650 1.00 95.44 99 ARG A N 1
ATOM 761 C CA . ARG A 1 99 ? -5.290 -17.108 -0.561 1.00 95.44 99 ARG A CA 1
ATOM 762 C C . ARG A 1 99 ? -4.678 -18.484 -0.308 1.00 95.44 99 ARG A C 1
ATOM 764 O O . ARG A 1 99 ? -5.300 -19.498 -0.598 1.00 95.44 99 ARG A O 1
ATOM 771 N N . GLU A 1 100 ? -3.483 -18.548 0.279 1.00 95.19 100 GLU A N 1
ATOM 772 C CA . GLU A 1 100 ? -2.781 -19.819 0.537 1.00 95.19 100 GLU A CA 1
ATOM 773 C C . GLU A 1 100 ? -3.566 -20.761 1.452 1.00 95.19 100 GLU A C 1
ATOM 775 O O . GLU A 1 100 ? -3.513 -21.981 1.299 1.00 95.19 100 GLU A O 1
ATOM 780 N N . ARG A 1 101 ? -4.299 -20.194 2.413 1.00 94.81 101 ARG A N 1
ATOM 781 C CA . ARG A 1 101 ? -5.120 -20.943 3.367 1.00 94.81 101 ARG A CA 1
ATOM 782 C C . ARG A 1 101 ? -6.578 -21.076 2.930 1.00 94.81 101 ARG A C 1
ATOM 784 O O . ARG A 1 101 ? -7.350 -21.666 3.678 1.00 94.81 101 ARG A O 1
ATOM 791 N N . LYS A 1 102 ? -6.940 -20.566 1.745 1.00 94.56 102 LYS A N 1
ATOM 792 C CA . LYS A 1 102 ? -8.301 -20.596 1.183 1.00 94.56 102 LYS A CA 1
ATOM 793 C C . LYS A 1 102 ? -9.360 -20.047 2.152 1.00 94.56 102 LYS A C 1
ATOM 795 O O . LYS A 1 102 ? -10.423 -20.634 2.326 1.00 94.56 102 LYS A O 1
ATOM 800 N N . LEU A 1 103 ? -9.041 -18.939 2.825 1.00 93.69 103 LEU A N 1
ATOM 801 C CA . LEU A 1 103 ? -9.934 -18.277 3.791 1.00 93.69 103 LEU A CA 1
ATOM 802 C C . LEU A 1 103 ? -11.010 -17.425 3.111 1.00 93.69 103 LEU A C 1
ATOM 804 O O . LEU A 1 103 ? -12.027 -17.111 3.723 1.00 93.69 103 LEU A O 1
ATOM 808 N N . ILE A 1 104 ? -10.760 -17.020 1.869 1.00 93.12 104 ILE A N 1
ATOM 809 C CA . ILE A 1 104 ? -11.699 -16.317 0.997 1.00 93.12 104 ILE A CA 1
ATOM 810 C C . ILE A 1 104 ? -11.925 -17.222 -0.211 1.00 93.12 104 ILE A C 1
ATOM 812 O O . ILE A 1 104 ? -10.981 -17.852 -0.689 1.00 93.12 104 ILE A O 1
ATOM 816 N N . ALA A 1 105 ? -13.173 -17.315 -0.671 1.00 91.06 105 ALA A N 1
ATOM 817 C CA . ALA A 1 105 ? -13.509 -18.089 -1.857 1.00 91.06 105 ALA A CA 1
ATOM 818 C C . ALA A 1 105 ? -12.835 -17.503 -3.106 1.00 91.06 105 ALA A C 1
ATOM 820 O O . ALA A 1 105 ? -12.782 -16.280 -3.280 1.00 91.06 105 ALA A O 1
ATOM 821 N N . ASP A 1 106 ? -12.366 -18.387 -3.984 1.00 91.62 106 ASP A N 1
ATOM 822 C CA . ASP A 1 106 ? -11.758 -17.990 -5.249 1.00 91.62 106 ASP A CA 1
ATOM 823 C C . ASP A 1 106 ? -12.769 -17.182 -6.074 1.00 91.62 106 ASP A C 1
ATOM 825 O O . ASP A 1 106 ? -13.917 -17.582 -6.277 1.00 91.62 106 ASP A O 1
ATOM 829 N N . SER A 1 107 ? -12.342 -16.006 -6.518 1.00 95.62 107 SER A N 1
ATOM 830 C CA . SER A 1 107 ? -13.123 -15.122 -7.377 1.00 95.62 107 SER A CA 1
ATOM 831 C C . SER A 1 107 ? -12.179 -14.260 -8.198 1.00 95.62 107 SER A C 1
ATOM 833 O O . SER A 1 107 ? -11.107 -13.881 -7.716 1.00 95.62 107 SER A O 1
ATOM 835 N N . ASP A 1 108 ? -12.601 -13.884 -9.404 1.00 96.38 108 ASP A N 1
ATOM 836 C CA . ASP A 1 108 ? -11.822 -12.989 -10.269 1.00 96.38 108 ASP A CA 1
ATOM 837 C C . ASP A 1 108 ? -11.490 -11.671 -9.557 1.00 96.38 108 ASP A C 1
ATOM 839 O O . ASP A 1 108 ? -10.406 -11.113 -9.719 1.00 96.38 108 ASP A O 1
ATOM 843 N N . PHE A 1 109 ? -12.400 -11.199 -8.700 1.00 96.44 109 PHE A N 1
ATOM 844 C CA . PHE A 1 109 ? -12.196 -10.003 -7.893 1.00 96.44 109 PHE A CA 1
ATOM 845 C C . PHE A 1 109 ? -11.063 -10.161 -6.868 1.00 96.44 109 PHE A C 1
ATOM 847 O O . PHE A 1 109 ? -10.214 -9.270 -6.754 1.00 96.44 109 PHE A O 1
ATOM 854 N N . PHE A 1 110 ? -11.028 -11.282 -6.139 1.00 96.81 110 PHE A N 1
ATOM 855 C CA . PHE A 1 110 ? -9.975 -11.556 -5.161 1.00 96.81 110 PHE A CA 1
ATOM 856 C C . PHE A 1 110 ? -8.620 -11.782 -5.837 1.00 96.81 110 PHE A C 1
ATOM 858 O O . PHE A 1 110 ? -7.622 -11.210 -5.397 1.00 96.81 110 PHE A O 1
ATOM 865 N N . GLU A 1 111 ? -8.582 -12.526 -6.945 1.00 96.44 111 GLU A N 1
ATOM 866 C CA . GLU A 1 111 ? -7.341 -12.758 -7.691 1.00 96.44 111 GLU A CA 1
ATOM 867 C C . GLU A 1 111 ? -6.799 -11.474 -8.320 1.00 96.44 111 GLU A C 1
ATOM 869 O O . GLU A 1 111 ? -5.602 -11.197 -8.211 1.00 96.44 111 GLU A O 1
ATOM 874 N N . ALA A 1 112 ? -7.666 -10.627 -8.882 1.00 96.00 112 ALA A N 1
ATOM 875 C CA . ALA A 1 112 ? -7.262 -9.310 -9.359 1.00 96.00 112 ALA A CA 1
ATOM 876 C C . ALA A 1 112 ? -6.707 -8.442 -8.219 1.00 96.00 112 ALA A C 1
ATOM 878 O O . ALA A 1 112 ? -5.755 -7.698 -8.416 1.00 96.00 112 ALA A O 1
ATOM 879 N N . LEU A 1 113 ? -7.271 -8.510 -7.008 1.00 97.38 113 LEU A N 1
ATOM 880 C CA . LEU A 1 113 ? -6.754 -7.737 -5.875 1.00 97.38 113 LEU A CA 1
ATOM 881 C C . LEU A 1 113 ? -5.393 -8.264 -5.403 1.00 97.38 113 LEU A C 1
ATOM 883 O O . LEU A 1 113 ? -4.472 -7.483 -5.166 1.00 97.38 113 LEU A O 1
ATOM 887 N N . ALA A 1 114 ? -5.249 -9.585 -5.292 1.00 96.94 114 ALA A N 1
ATOM 888 C CA . ALA A 1 114 ? -3.993 -10.229 -4.922 1.00 96.94 114 ALA A CA 1
ATOM 889 C C . ALA A 1 114 ? -2.881 -9.948 -5.941 1.00 96.94 114 ALA A C 1
ATOM 891 O O . ALA A 1 114 ? -1.721 -9.749 -5.567 1.00 96.94 114 ALA A O 1
ATOM 892 N N . HIS A 1 115 ? -3.234 -9.906 -7.227 1.00 95.94 115 HIS A N 1
ATOM 893 C CA . HIS A 1 115 ? -2.331 -9.513 -8.299 1.00 95.94 115 HIS A CA 1
ATOM 894 C C . HIS A 1 115 ? -1.831 -8.078 -8.116 1.00 95.94 115 HIS A C 1
ATOM 896 O O . HIS A 1 115 ? -0.621 -7.865 -8.115 1.00 95.94 115 HIS A O 1
ATOM 902 N N . ASP A 1 116 ? -2.722 -7.125 -7.851 1.00 97.44 116 ASP A N 1
ATOM 903 C CA . ASP A 1 116 ? -2.366 -5.712 -7.676 1.00 97.44 116 ASP A CA 1
ATOM 904 C C . ASP A 1 116 ? -1.409 -5.489 -6.506 1.00 97.44 116 ASP A C 1
ATOM 906 O O . ASP A 1 116 ? -0.382 -4.827 -6.659 1.00 97.44 116 ASP A O 1
ATOM 910 N N . PHE A 1 117 ? -1.681 -6.107 -5.352 1.00 98.00 117 PHE A N 1
ATOM 911 C CA . PHE A 1 117 ? -0.767 -6.027 -4.211 1.00 98.00 117 PHE A CA 1
ATOM 912 C C . PHE A 1 117 ? 0.613 -6.604 -4.537 1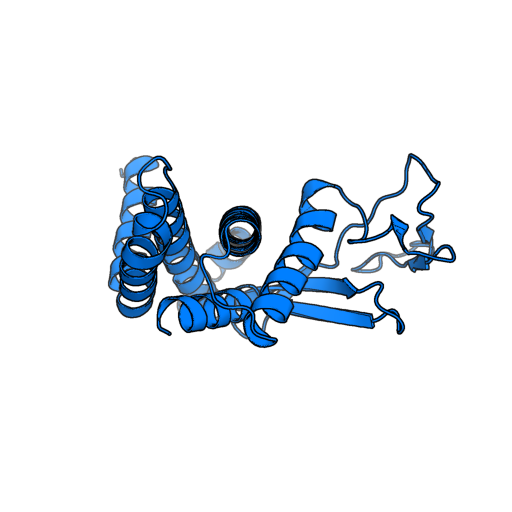.00 98.00 117 PHE A C 1
ATOM 914 O O . PHE A 1 117 ? 1.629 -6.057 -4.110 1.00 98.00 117 PHE A O 1
ATOM 921 N N . ARG A 1 118 ? 0.682 -7.683 -5.324 1.00 95.62 118 ARG A N 1
ATOM 922 C CA . ARG A 1 118 ? 1.955 -8.271 -5.761 1.00 95.62 118 ARG A CA 1
ATOM 923 C C . ARG A 1 118 ? 2.720 -7.349 -6.710 1.00 95.62 118 ARG A C 1
ATOM 925 O O . ARG A 1 118 ? 3.946 -7.280 -6.599 1.00 95.62 118 ARG A O 1
ATOM 932 N N . LEU A 1 119 ? 2.020 -6.677 -7.629 1.00 96.31 119 LEU A N 1
ATOM 933 C CA . LEU A 1 119 ? 2.623 -5.713 -8.551 1.00 96.31 119 LEU A CA 1
ATOM 934 C C . LEU A 1 119 ? 3.283 -4.546 -7.807 1.00 96.31 119 LEU A C 1
ATOM 936 O O . LEU A 1 119 ? 4.294 -4.044 -8.283 1.00 96.31 119 LEU A O 1
ATOM 940 N N . LEU A 1 120 ? 2.758 -4.159 -6.638 1.00 97.31 120 LEU A N 1
ATOM 941 C CA . LEU A 1 120 ? 3.322 -3.084 -5.815 1.00 97.31 120 LEU A CA 1
ATOM 942 C C . LEU A 1 120 ? 4.405 -3.561 -4.849 1.00 97.31 120 LEU A C 1
ATOM 944 O O . LEU A 1 120 ? 5.498 -2.996 -4.821 1.00 97.31 120 LEU A O 1
ATOM 948 N N . ARG A 1 121 ? 4.139 -4.625 -4.079 1.00 95.56 121 ARG A N 1
ATOM 949 C CA . ARG A 1 121 ? 5.068 -5.117 -3.052 1.00 95.56 121 ARG A CA 1
ATOM 950 C C . ARG A 1 121 ? 6.440 -5.407 -3.674 1.00 95.56 121 ARG A C 1
ATOM 952 O O . ARG A 1 121 ? 7.469 -5.024 -3.121 1.00 95.56 121 ARG A O 1
ATOM 959 N N . VAL A 1 122 ? 6.496 -6.145 -4.786 1.00 93.50 122 VAL A N 1
ATOM 960 C CA . VAL A 1 122 ? 7.785 -6.628 -5.317 1.00 93.50 122 VAL A CA 1
ATOM 961 C C . VAL A 1 122 ? 8.739 -5.474 -5.661 1.00 93.50 122 VAL A C 1
ATOM 963 O O . VAL A 1 122 ? 9.840 -5.486 -5.111 1.00 93.50 122 VAL A O 1
ATOM 966 N N . PRO A 1 123 ? 8.346 -4.460 -6.451 1.00 93.38 123 PRO A N 1
ATOM 967 C CA . PRO A 1 123 ? 9.200 -3.299 -6.675 1.00 93.38 123 PRO A CA 1
ATOM 968 C C . PRO A 1 123 ? 9.524 -2.504 -5.404 1.00 93.38 123 PRO A C 1
ATOM 970 O O . PRO A 1 123 ? 10.652 -2.040 -5.276 1.00 93.38 123 PRO A O 1
ATOM 973 N N . MET A 1 124 ? 8.590 -2.382 -4.451 1.00 94.31 124 MET A N 1
ATOM 974 C CA . MET A 1 124 ? 8.827 -1.645 -3.196 1.00 94.31 124 MET A CA 1
ATOM 975 C C . MET A 1 124 ? 9.935 -2.266 -2.341 1.00 94.31 124 MET A C 1
ATOM 977 O O . MET A 1 124 ? 10.784 -1.553 -1.824 1.00 94.31 124 MET A O 1
ATOM 981 N N . GLU A 1 125 ? 9.942 -3.593 -2.192 1.00 91.19 125 GLU A N 1
ATOM 982 C CA . GLU A 1 125 ? 10.854 -4.265 -1.252 1.00 91.19 125 GLU A CA 1
ATOM 983 C C . GLU A 1 125 ? 12.047 -4.954 -1.920 1.00 91.19 125 GLU A C 1
ATOM 985 O O . GLU A 1 125 ? 13.034 -5.255 -1.254 1.00 91.19 125 GLU A O 1
ATOM 990 N N . LYS A 1 126 ? 11.957 -5.268 -3.217 1.00 91.81 126 LYS A N 1
ATOM 991 C CA . LYS A 1 126 ? 13.045 -5.921 -3.963 1.00 91.81 126 LYS A CA 1
ATOM 992 C C . LYS A 1 126 ? 13.689 -5.024 -5.008 1.00 91.81 126 LYS A C 1
ATOM 994 O O . LYS A 1 126 ? 14.722 -5.409 -5.538 1.00 91.81 126 LYS A O 1
ATOM 999 N N . HIS A 1 127 ? 13.086 -3.878 -5.330 1.00 92.62 127 HIS A N 1
ATOM 1000 C CA . HIS A 1 127 ? 13.506 -3.036 -6.453 1.00 92.62 127 HIS A CA 1
ATOM 1001 C C . HIS A 1 127 ? 13.560 -3.813 -7.779 1.00 92.62 127 HIS A C 1
ATOM 1003 O O . HIS A 1 127 ? 14.420 -3.588 -8.622 1.00 92.62 127 HIS A O 1
ATOM 1009 N N . GLU A 1 128 ? 12.634 -4.749 -7.978 1.00 94.38 128 GLU A N 1
ATOM 1010 C CA . GLU A 1 128 ? 12.534 -5.590 -9.173 1.00 94.38 128 GLU A CA 1
ATOM 1011 C C . GLU A 1 128 ? 11.146 -5.446 -9.798 1.00 94.38 128 GLU A C 1
ATOM 1013 O O . GLU A 1 128 ? 10.174 -5.174 -9.095 1.00 94.38 128 GLU A O 1
ATOM 1018 N N . ILE A 1 129 ? 11.016 -5.686 -11.106 1.00 93.25 129 ILE A N 1
ATOM 1019 C CA . ILE A 1 129 ? 9.685 -5.782 -11.714 1.00 93.25 129 ILE A CA 1
ATOM 1020 C C . ILE A 1 129 ? 9.006 -7.058 -11.192 1.00 93.25 129 ILE A C 1
ATOM 1022 O O . ILE A 1 129 ? 9.596 -8.142 -11.160 1.00 93.25 129 ILE A O 1
ATOM 1026 N N . ALA A 1 130 ? 7.745 -6.953 -10.776 1.00 92.31 130 ALA A N 1
ATOM 1027 C CA . ALA A 1 130 ? 6.979 -8.110 -10.334 1.00 92.31 130 ALA A CA 1
ATOM 1028 C C . ALA A 1 130 ? 6.890 -9.164 -11.453 1.00 92.31 130 ALA A C 1
ATOM 1030 O O . ALA A 1 130 ? 6.452 -8.847 -12.549 1.00 92.31 130 ALA A O 1
ATOM 1031 N N . GLN A 1 131 ? 7.235 -10.429 -11.163 1.00 91.06 131 GLN A N 1
ATOM 1032 C CA . GLN A 1 131 ? 7.314 -11.513 -12.166 1.00 91.06 131 GLN A CA 1
ATOM 1033 C C . GLN A 1 131 ? 8.402 -11.325 -13.247 1.00 91.06 131 GLN A C 1
ATOM 1035 O O . GLN A 1 131 ? 8.297 -11.917 -14.321 1.00 91.06 131 GLN A O 1
ATOM 1040 N N . ASP A 1 132 ? 9.494 -10.605 -12.961 1.00 91.00 132 ASP A N 1
ATOM 1041 C CA . ASP A 1 132 ? 10.635 -10.449 -13.884 1.00 91.00 132 ASP A CA 1
ATOM 1042 C C . ASP A 1 132 ? 11.155 -11.768 -14.495 1.00 91.00 132 ASP A C 1
ATOM 1044 O O . ASP A 1 132 ? 11.587 -11.800 -15.646 1.00 91.00 132 ASP A O 1
ATOM 1048 N N . ARG A 1 133 ? 11.045 -12.892 -13.775 1.00 89.25 133 ARG A N 1
ATOM 1049 C CA . ARG A 1 133 ? 11.391 -14.240 -14.261 1.00 89.25 133 ARG A CA 1
ATOM 1050 C C . ARG A 1 133 ? 10.684 -14.610 -15.567 1.00 89.25 133 ARG A C 1
ATOM 1052 O O . ARG A 1 133 ? 11.281 -15.321 -16.380 1.00 89.25 133 ARG A O 1
ATOM 1059 N N . SER A 1 134 ? 9.468 -14.111 -15.781 1.00 89.56 134 SER A N 1
ATOM 1060 C CA . SER A 1 134 ? 8.652 -14.353 -16.976 1.00 89.56 134 SER A CA 1
ATOM 1061 C C . SER A 1 134 ? 9.018 -13.457 -18.165 1.00 89.56 134 SER A C 1
ATOM 1063 O O . SER A 1 134 ? 8.532 -13.703 -19.265 1.00 89.56 134 SER A O 1
ATOM 1065 N N . LEU A 1 135 ? 9.889 -12.452 -17.994 1.00 89.69 135 LEU A N 1
ATOM 1066 C CA . LEU A 1 135 ? 10.327 -11.597 -19.102 1.00 89.69 135 LEU A CA 1
ATOM 1067 C C . LEU A 1 135 ? 11.063 -12.412 -20.165 1.00 89.69 135 LEU A C 1
ATOM 1069 O O . LEU A 1 135 ? 12.046 -13.094 -19.867 1.00 89.69 135 LEU A O 1
ATOM 1073 N N . MET A 1 136 ? 10.622 -12.312 -21.416 1.00 88.44 136 MET A N 1
ATOM 1074 C CA . MET A 1 136 ? 11.278 -12.981 -22.547 1.00 88.44 136 MET A CA 1
ATOM 1075 C C . MET A 1 136 ? 12.456 -12.171 -23.105 1.00 88.44 136 MET A C 1
ATOM 1077 O O . MET A 1 136 ? 13.385 -12.744 -23.669 1.00 88.44 136 MET A O 1
ATOM 1081 N N . ALA A 1 137 ? 12.445 -10.853 -22.906 1.00 89.19 137 ALA A N 1
ATOM 1082 C CA . ALA A 1 137 ? 13.485 -9.925 -23.334 1.00 89.19 137 ALA A CA 1
ATOM 1083 C C . ALA A 1 137 ? 13.654 -8.797 -22.307 1.00 89.19 137 ALA A C 1
ATOM 1085 O O . ALA A 1 137 ? 12.803 -8.610 -21.436 1.00 89.19 137 ALA A O 1
ATOM 1086 N N . SER A 1 138 ? 14.754 -8.049 -22.411 1.00 90.25 138 SER A N 1
ATOM 1087 C CA . SER A 1 138 ? 14.962 -6.859 -21.587 1.00 90.25 138 SER A CA 1
ATOM 1088 C C . SER A 1 138 ? 13.962 -5.757 -21.934 1.00 90.25 138 SER A C 1
ATOM 1090 O O . SER A 1 138 ? 13.605 -5.569 -23.100 1.00 90.25 138 SER A O 1
ATOM 1092 N N . VAL A 1 139 ? 13.528 -5.023 -20.912 1.00 90.62 139 VAL A N 1
ATOM 1093 C CA . VAL A 1 139 ? 12.514 -3.970 -21.028 1.00 90.62 139 VAL A CA 1
ATOM 1094 C C . VAL A 1 139 ? 13.215 -2.613 -21.108 1.00 90.62 139 VAL A C 1
ATOM 1096 O O . VAL A 1 139 ? 14.060 -2.337 -20.253 1.00 90.62 139 VAL A O 1
ATOM 1099 N N . PRO A 1 140 ? 12.928 -1.770 -22.114 1.00 89.88 140 PRO A N 1
ATOM 1100 C CA . PRO A 1 140 ? 13.399 -0.391 -22.122 1.00 89.88 140 PRO A CA 1
ATOM 1101 C C . PRO A 1 140 ? 12.676 0.405 -21.035 1.00 89.88 140 PRO A C 1
ATOM 1103 O O . PRO A 1 140 ? 11.460 0.306 -20.880 1.00 89.88 140 PRO A O 1
ATOM 1106 N N . MET A 1 141 ? 13.438 1.179 -20.277 1.00 89.62 141 MET A N 1
ATOM 1107 C CA . MET A 1 141 ? 12.967 1.929 -19.125 1.00 89.62 141 MET A CA 1
ATOM 1108 C C . MET A 1 141 ? 13.494 3.356 -19.187 1.00 89.62 141 MET A C 1
ATOM 1110 O O . MET A 1 141 ? 14.634 3.591 -19.584 1.00 89.62 141 MET A O 1
ATOM 1114 N N . SER A 1 142 ? 12.693 4.284 -18.685 1.00 84.75 142 SER A N 1
ATOM 1115 C CA . SER A 1 142 ? 13.061 5.690 -18.540 1.00 84.75 142 SER A CA 1
ATOM 1116 C C . SER A 1 142 ? 12.912 6.093 -17.077 1.00 84.75 142 SER A C 1
ATOM 1118 O O . SER A 1 142 ? 12.117 5.510 -16.334 1.00 84.75 142 SER A O 1
ATOM 1120 N N . ARG A 1 143 ? 13.700 7.072 -16.627 1.00 82.50 143 ARG A N 1
ATOM 1121 C CA . ARG A 1 143 ? 13.541 7.626 -15.277 1.00 82.50 143 ARG A CA 1
ATOM 1122 C C . ARG A 1 143 ? 12.326 8.546 -15.232 1.00 82.50 143 ARG A C 1
ATOM 1124 O O . ARG A 1 143 ? 12.015 9.238 -16.198 1.00 82.50 143 ARG A O 1
ATOM 1131 N N . THR A 1 144 ? 11.622 8.547 -14.106 1.00 81.25 144 THR A N 1
ATOM 1132 C CA . THR A 1 144 ? 10.467 9.424 -13.895 1.00 81.25 144 THR A CA 1
ATOM 1133 C C . THR A 1 144 ? 10.496 9.979 -12.468 1.00 81.25 144 THR A C 1
ATOM 1135 O O . THR A 1 144 ? 10.601 9.186 -11.532 1.00 81.25 144 THR A O 1
ATOM 1138 N N . PRO A 1 145 ? 10.397 11.310 -12.284 1.00 79.38 145 PRO A N 1
ATOM 1139 C CA . PRO A 1 145 ? 10.373 12.333 -13.336 1.00 79.38 145 PRO A CA 1
ATOM 1140 C C . PRO A 1 145 ? 11.706 12.388 -14.101 1.00 79.38 145 PRO A C 1
ATOM 1142 O O . PRO A 1 145 ? 12.766 12.180 -13.512 1.00 79.38 145 PRO A O 1
ATOM 1145 N N . ALA A 1 146 ? 11.637 12.639 -15.410 1.00 82.44 146 ALA A N 1
ATOM 1146 C CA . ALA A 1 146 ? 12.826 12.763 -16.247 1.00 82.44 146 ALA A CA 1
ATOM 1147 C C . ALA A 1 146 ? 13.622 14.014 -15.849 1.00 82.44 146 ALA A C 1
ATOM 1149 O O . ALA A 1 146 ? 13.048 15.089 -15.655 1.00 82.44 146 ALA A O 1
ATOM 1150 N N . ARG A 1 147 ? 14.940 13.875 -15.728 1.00 83.56 147 ARG A N 1
ATOM 1151 C CA . ARG A 1 147 ? 15.883 14.973 -15.500 1.00 83.56 147 ARG A CA 1
ATOM 1152 C C . ARG A 1 147 ? 16.693 15.234 -16.762 1.00 83.56 147 ARG A C 1
ATOM 1154 O O . ARG A 1 147 ? 16.852 14.359 -17.611 1.00 83.56 147 ARG A O 1
ATOM 1161 N N . GLU A 1 148 ? 17.223 16.447 -16.881 1.00 86.00 148 GLU A N 1
ATOM 1162 C CA . GLU A 1 148 ? 18.144 16.771 -17.968 1.00 86.00 148 GLU A CA 1
ATOM 1163 C C . GLU A 1 148 ? 19.354 15.822 -17.933 1.00 86.00 148 GLU A C 1
ATOM 1165 O O . GLU A 1 148 ? 19.970 15.622 -16.885 1.00 86.00 148 GLU A O 1
ATOM 1170 N N . GLY A 1 149 ? 19.657 15.201 -19.076 1.00 84.62 149 GLY A N 1
ATOM 1171 C CA . GLY A 1 149 ? 20.723 14.205 -19.201 1.00 84.62 149 GLY A CA 1
ATOM 1172 C C . GLY A 1 149 ? 20.337 12.776 -18.804 1.00 84.62 149 GLY A C 1
ATOM 1173 O O . GLY A 1 149 ? 21.195 11.894 -18.865 1.00 84.62 149 GLY A O 1
ATOM 1174 N N . ASP A 1 150 ? 19.080 12.511 -18.428 1.00 85.12 150 ASP A N 1
ATOM 1175 C CA . ASP A 1 150 ? 18.622 11.134 -18.253 1.00 85.12 150 ASP A CA 1
ATOM 1176 C C . ASP A 1 150 ? 18.648 10.376 -19.582 1.00 85.12 150 ASP A C 1
ATOM 1178 O O . ASP A 1 150 ? 18.207 10.862 -20.622 1.00 85.12 150 ASP A O 1
ATOM 1182 N N . VAL A 1 151 ? 19.173 9.155 -19.522 1.00 84.62 151 VAL A N 1
ATOM 1183 C CA . VAL A 1 151 ? 19.274 8.241 -20.657 1.00 84.62 151 VAL A CA 1
ATOM 1184 C C . VAL A 1 151 ? 18.405 7.032 -20.357 1.00 84.62 151 VAL A C 1
ATOM 1186 O O . VAL A 1 151 ? 18.392 6.545 -19.220 1.00 84.62 151 VAL A O 1
ATOM 1189 N N . ASP A 1 152 ? 17.703 6.539 -21.372 1.00 87.06 152 ASP A N 1
ATOM 1190 C CA . ASP A 1 152 ? 16.973 5.283 -21.260 1.00 87.06 152 ASP A CA 1
ATOM 1191 C C . ASP A 1 152 ? 17.928 4.150 -20.863 1.00 87.06 152 ASP A C 1
ATOM 1193 O O . ASP A 1 152 ? 19.060 4.048 -21.348 1.00 87.06 152 ASP A O 1
ATOM 1197 N N . TYR A 1 153 ? 17.461 3.283 -19.971 1.00 88.25 153 TYR A N 1
ATOM 1198 C CA . TYR A 1 153 ? 18.186 2.101 -19.522 1.00 88.25 153 TYR A CA 1
ATOM 1199 C C . TYR A 1 153 ? 17.401 0.839 -19.866 1.00 88.25 153 TYR A C 1
ATOM 1201 O O . TYR A 1 153 ? 16.216 0.881 -20.193 1.00 88.25 153 TYR A O 1
ATOM 1209 N N . ARG A 1 154 ? 18.066 -0.316 -19.826 1.00 91.62 154 ARG A N 1
ATOM 1210 C CA . ARG A 1 154 ? 17.417 -1.606 -20.078 1.00 91.62 154 ARG A CA 1
ATOM 1211 C C . ARG A 1 154 ? 17.353 -2.392 -18.785 1.00 91.62 154 ARG A C 1
ATOM 1213 O O . ARG A 1 154 ? 18.380 -2.661 -18.175 1.00 91.62 154 ARG A O 1
ATOM 1220 N N . TYR A 1 155 ? 16.150 -2.785 -18.395 1.00 92.81 155 TYR A N 1
ATOM 1221 C CA . TYR A 1 155 ? 15.949 -3.742 -17.321 1.00 92.81 155 TYR A CA 1
ATOM 1222 C C . TYR A 1 155 ? 16.120 -5.159 -17.879 1.00 92.81 155 TYR A C 1
ATOM 1224 O O . TYR A 1 155 ? 15.305 -5.614 -18.685 1.00 92.81 155 TYR A O 1
ATOM 1232 N N . ASP A 1 156 ? 17.177 -5.862 -17.471 1.00 93.31 156 ASP A N 1
ATOM 1233 C CA . ASP A 1 156 ? 17.419 -7.268 -17.813 1.00 93.31 156 ASP A CA 1
ATOM 1234 C C . ASP A 1 156 ? 17.324 -8.135 -16.554 1.00 93.31 156 ASP A C 1
ATOM 1236 O O . ASP A 1 156 ? 18.053 -7.920 -15.591 1.00 93.31 156 ASP A O 1
ATOM 1240 N N . LYS A 1 157 ? 16.460 -9.160 -16.570 1.00 93.00 157 LYS A N 1
ATOM 1241 C CA . LYS A 1 157 ? 16.291 -10.102 -15.450 1.00 93.00 157 LYS A CA 1
ATOM 1242 C C . LYS A 1 157 ? 17.570 -10.870 -15.084 1.00 93.00 157 LYS A C 1
ATOM 1244 O O . LYS A 1 157 ? 17.635 -11.457 -14.008 1.00 93.00 157 LYS A O 1
ATOM 1249 N N . LYS A 1 158 ? 18.555 -10.930 -15.989 1.00 94.00 158 LYS A N 1
ATOM 1250 C CA . LYS A 1 158 ? 19.852 -11.588 -15.771 1.00 94.00 158 LYS A CA 1
ATOM 1251 C C . LYS A 1 158 ? 20.914 -10.651 -15.196 1.00 94.00 158 LYS A C 1
ATOM 1253 O O . LYS A 1 158 ? 21.946 -11.147 -14.752 1.00 94.00 158 LYS A O 1
ATOM 1258 N N . ASP A 1 159 ? 20.685 -9.340 -15.214 1.00 94.38 159 ASP A N 1
ATOM 1259 C CA . ASP A 1 159 ? 21.622 -8.374 -14.649 1.00 94.38 159 ASP A CA 1
ATOM 1260 C C . ASP A 1 159 ? 21.528 -8.398 -13.106 1.00 94.38 159 ASP A C 1
ATOM 1262 O O . ASP A 1 159 ? 20.449 -8.153 -12.546 1.00 94.38 159 ASP A O 1
ATOM 1266 N N . PRO A 1 160 ? 22.624 -8.716 -12.385 1.00 92.38 160 PRO A N 1
ATOM 1267 C CA . PRO A 1 160 ? 22.635 -8.706 -10.924 1.00 92.38 160 PRO A CA 1
ATOM 1268 C C . PRO A 1 160 ? 22.462 -7.303 -10.323 1.00 92.38 160 PRO A C 1
ATOM 1270 O O . PRO A 1 160 ? 22.128 -7.204 -9.146 1.00 92.38 160 PRO A O 1
ATOM 1273 N N . LEU A 1 161 ? 22.673 -6.238 -11.103 1.00 92.62 161 LEU A N 1
ATOM 1274 C CA . LEU A 1 161 ? 22.499 -4.842 -10.691 1.00 92.62 161 LEU A CA 1
ATOM 1275 C C . LEU A 1 161 ? 21.174 -4.239 -11.174 1.00 92.62 161 LEU A C 1
ATOM 1277 O O . LEU A 1 161 ? 20.960 -3.033 -11.025 1.00 92.62 161 LEU A O 1
ATOM 1281 N N . ARG A 1 162 ? 20.277 -5.051 -11.755 1.00 92.44 162 ARG A N 1
ATOM 1282 C CA . ARG A 1 162 ? 18.971 -4.568 -12.210 1.00 92.44 162 ARG A CA 1
ATOM 1283 C C . ARG A 1 162 ? 18.210 -3.939 -11.048 1.00 92.44 162 ARG A C 1
ATOM 1285 O O . ARG A 1 162 ? 18.122 -4.508 -9.963 1.00 92.44 162 ARG A O 1
ATOM 1292 N N . ALA A 1 163 ? 17.607 -2.792 -11.314 1.00 91.12 163 ALA A N 1
ATOM 1293 C CA . ALA A 1 163 ? 16.745 -2.119 -10.365 1.00 91.12 163 ALA A CA 1
ATOM 1294 C C . ALA A 1 163 ? 15.554 -1.505 -11.096 1.00 91.12 163 ALA A C 1
ATOM 1296 O O . ALA A 1 163 ? 15.670 -1.017 -12.221 1.00 91.12 163 ALA A O 1
ATOM 1297 N N . HIS A 1 164 ? 14.405 -1.529 -10.441 1.00 90.62 164 HIS A N 1
ATOM 1298 C CA . HIS A 1 164 ? 13.203 -0.838 -10.852 1.00 90.62 164 HIS A CA 1
ATOM 1299 C C . HIS A 1 164 ? 12.655 -0.065 -9.658 1.00 90.62 164 HIS A C 1
ATOM 1301 O O . HIS A 1 164 ? 12.344 -0.638 -8.614 1.00 90.62 164 HIS A O 1
ATOM 1307 N N . VAL A 1 165 ? 12.527 1.244 -9.843 1.00 87.50 165 VAL A N 1
ATOM 1308 C CA . VAL A 1 165 ? 11.792 2.127 -8.944 1.00 87.50 165 VAL A CA 1
ATOM 1309 C C . VAL A 1 165 ? 10.531 2.543 -9.682 1.00 87.50 165 VAL A C 1
ATOM 1311 O O . VAL A 1 165 ? 10.611 3.059 -10.800 1.00 87.50 165 VAL A O 1
ATOM 1314 N N . MET A 1 166 ? 9.374 2.279 -9.080 1.00 92.12 166 MET A N 1
ATOM 1315 C CA . MET A 1 166 ? 8.098 2.689 -9.658 1.00 92.12 166 MET A CA 1
ATOM 1316 C C . MET A 1 166 ? 7.994 4.213 -9.614 1.00 92.12 166 MET A C 1
ATOM 1318 O O . MET A 1 166 ? 8.245 4.799 -8.559 1.00 92.12 166 MET A O 1
ATOM 1322 N N . PRO A 1 167 ? 7.577 4.864 -10.710 1.00 92.81 167 PRO A N 1
ATOM 1323 C CA . PRO A 1 167 ? 7.100 6.233 -10.633 1.00 92.81 167 PRO A CA 1
ATOM 1324 C C . PRO A 1 167 ? 5.968 6.325 -9.606 1.00 92.81 167 PRO A C 1
ATOM 1326 O O . PRO A 1 167 ? 5.043 5.506 -9.619 1.00 92.81 167 PRO A O 1
ATOM 1329 N N . THR A 1 168 ? 6.054 7.307 -8.714 1.00 93.88 168 THR A N 1
ATOM 1330 C CA . THR A 1 168 ? 5.072 7.540 -7.652 1.00 93.88 168 THR A CA 1
ATOM 1331 C C . THR A 1 168 ? 4.461 8.923 -7.788 1.00 93.88 168 THR A C 1
ATOM 1333 O O . THR A 1 168 ? 5.040 9.829 -8.389 1.00 93.88 168 THR A O 1
ATOM 1336 N N . GLY A 1 169 ? 3.266 9.089 -7.239 1.00 93.12 169 GLY A N 1
ATOM 1337 C CA . GLY A 1 169 ? 2.603 10.380 -7.183 1.00 93.12 169 GLY A CA 1
ATOM 1338 C C . GLY A 1 169 ? 1.469 10.385 -6.175 1.00 93.12 169 GLY A C 1
ATOM 1339 O O . GLY A 1 169 ? 1.148 9.361 -5.571 1.00 93.12 169 GLY A O 1
ATOM 1340 N N . ILE A 1 170 ? 0.847 11.548 -6.030 1.00 94.00 170 ILE A N 1
ATOM 1341 C CA . ILE A 1 170 ? -0.381 11.724 -5.262 1.00 94.00 170 ILE A CA 1
ATOM 1342 C C . ILE A 1 170 ? -1.514 11.954 -6.265 1.00 94.00 170 ILE A C 1
ATOM 1344 O O . ILE A 1 170 ? -1.386 12.750 -7.196 1.00 94.00 170 ILE A O 1
ATOM 1348 N N . SER A 1 171 ? -2.584 11.179 -6.136 1.00 95.50 171 SER A N 1
ATOM 1349 C CA . SER A 1 171 ? -3.788 11.258 -6.964 1.00 95.50 171 SER A CA 1
ATOM 1350 C C . SER A 1 171 ? -4.596 12.524 -6.675 1.00 95.50 171 SER A C 1
ATOM 1352 O O . SER A 1 171 ? -4.365 13.237 -5.698 1.00 95.50 171 SER A O 1
ATOM 1354 N N . GLN A 1 172 ? -5.630 12.768 -7.482 1.00 92.88 172 GLN A N 1
ATOM 1355 C CA . GLN A 1 172 ? -6.590 13.848 -7.226 1.00 92.88 172 GLN A CA 1
ATOM 1356 C C . GLN A 1 172 ? -7.352 13.677 -5.901 1.00 92.88 172 GLN A C 1
ATOM 1358 O O . GLN A 1 172 ? -7.886 14.652 -5.385 1.00 92.88 172 GLN A O 1
ATOM 1363 N N . ARG A 1 173 ? -7.391 12.459 -5.338 1.00 93.31 173 ARG A N 1
ATOM 1364 C CA . ARG A 1 173 ? -7.988 12.152 -4.028 1.00 93.31 173 ARG A CA 1
ATOM 1365 C C . ARG A 1 173 ? -7.007 12.323 -2.865 1.00 93.31 173 ARG A C 1
ATOM 1367 O O . ARG A 1 173 ? -7.329 11.936 -1.750 1.00 93.31 173 ARG A O 1
ATOM 1374 N N . GLY A 1 174 ? -5.796 12.822 -3.121 1.00 94.38 174 GLY A N 1
ATOM 1375 C CA . GLY A 1 174 ? -4.753 12.923 -2.100 1.00 94.38 174 GLY A CA 1
ATOM 1376 C C . GLY A 1 174 ? -4.115 11.579 -1.747 1.00 94.38 174 GLY A C 1
ATOM 1377 O O . GLY A 1 174 ? -3.307 11.516 -0.831 1.00 94.38 174 GLY A O 1
ATOM 1378 N N . SER A 1 175 ? -4.450 10.502 -2.466 1.00 97.25 175 SER A N 1
ATOM 1379 C CA . SER A 1 175 ? -3.945 9.151 -2.209 1.00 97.25 175 SER A CA 1
ATOM 1380 C C . SER A 1 175 ? -2.665 8.853 -2.970 1.00 97.25 175 SER A C 1
ATOM 1382 O O . SER A 1 175 ? -2.532 9.231 -4.135 1.00 97.25 175 SER A O 1
ATOM 1384 N N . MET A 1 176 ? -1.747 8.128 -2.332 1.00 97.50 176 MET A N 1
ATOM 1385 C CA . MET A 1 176 ? -0.548 7.624 -2.995 1.00 97.50 176 MET A CA 1
ATOM 1386 C C . MET A 1 176 ? -0.918 6.688 -4.143 1.00 97.50 176 MET A C 1
ATOM 1388 O O . MET A 1 176 ? -1.788 5.824 -4.009 1.00 97.50 176 MET A O 1
ATOM 1392 N N . GLN A 1 177 ? -0.215 6.841 -5.258 1.00 97.56 177 GLN A N 1
ATOM 1393 C CA . GLN A 1 177 ? -0.338 5.978 -6.421 1.00 97.56 177 GLN A CA 1
ATOM 1394 C C . GLN A 1 177 ? 1.031 5.633 -7.004 1.00 97.56 177 GLN A C 1
ATOM 1396 O O . GLN A 1 177 ? 1.971 6.430 -6.946 1.00 97.56 177 GLN A O 1
ATOM 1401 N N . TRP A 1 178 ? 1.121 4.443 -7.594 1.00 96.81 178 TRP A N 1
ATOM 1402 C CA . TRP A 1 178 ? 2.336 3.915 -8.215 1.00 96.81 178 TRP A CA 1
ATOM 1403 C C . TRP A 1 178 ? 2.029 3.438 -9.629 1.00 96.81 178 TRP A C 1
ATOM 1405 O O . TRP A 1 178 ? 1.002 2.794 -9.859 1.00 96.81 178 TRP A O 1
ATOM 1415 N N . LEU A 1 179 ? 2.923 3.731 -10.572 1.00 95.19 179 LEU A N 1
ATOM 1416 C CA . LEU A 1 179 ? 2.835 3.216 -11.932 1.00 95.19 179 LEU A CA 1
ATOM 1417 C C . LEU A 1 179 ? 3.408 1.796 -11.964 1.00 95.19 179 LEU A C 1
ATOM 1419 O O . LEU A 1 179 ? 4.619 1.595 -12.058 1.00 95.19 179 LEU A O 1
ATOM 1423 N N . ALA A 1 180 ? 2.521 0.811 -11.853 1.00 94.88 180 ALA A N 1
ATOM 1424 C CA . ALA A 1 180 ? 2.880 -0.597 -11.838 1.00 94.88 180 ALA A CA 1
ATOM 1425 C C . ALA A 1 180 ? 3.082 -1.138 -13.258 1.00 94.88 180 ALA A C 1
ATOM 1427 O O . ALA A 1 180 ? 2.334 -0.791 -14.176 1.00 94.88 180 ALA A O 1
ATOM 1428 N N . ILE A 1 181 ? 4.052 -2.041 -13.412 1.00 93.19 181 ILE A N 1
ATOM 1429 C CA . ILE A 1 181 ? 4.301 -2.794 -14.646 1.00 93.19 181 ILE A CA 1
ATOM 1430 C C . ILE A 1 181 ? 3.789 -4.220 -14.461 1.00 93.19 181 ILE A C 1
ATOM 1432 O O . ILE A 1 181 ? 4.230 -4.932 -13.560 1.00 93.19 181 ILE A O 1
ATOM 1436 N N . ASP A 1 182 ? 2.894 -4.648 -15.345 1.00 91.88 182 ASP A N 1
ATOM 1437 C CA . ASP A 1 182 ? 2.376 -6.009 -15.403 1.00 91.88 182 ASP A CA 1
ATOM 1438 C C . ASP A 1 182 ? 2.977 -6.754 -16.601 1.00 91.88 182 ASP A C 1
ATOM 1440 O O . ASP A 1 182 ? 2.714 -6.407 -17.753 1.00 91.88 182 ASP A O 1
ATOM 1444 N N . ILE A 1 183 ? 3.770 -7.792 -16.316 1.00 86.25 183 ILE A N 1
ATOM 1445 C CA . ILE A 1 183 ? 4.443 -8.653 -17.306 1.00 86.25 183 ILE A CA 1
ATOM 1446 C C . ILE A 1 183 ? 3.505 -9.772 -17.821 1.00 86.25 183 ILE A C 1
ATOM 1448 O O . ILE A 1 183 ? 3.943 -10.811 -18.314 1.00 86.25 183 ILE A O 1
ATOM 1452 N N . SER A 1 184 ? 2.186 -9.596 -17.729 1.00 79.12 184 SER A N 1
ATOM 1453 C CA . SER A 1 184 ? 1.234 -10.437 -18.461 1.00 79.12 184 SER A CA 1
ATOM 1454 C C . SER A 1 184 ? 1.485 -10.387 -19.982 1.00 79.12 184 SER A C 1
ATOM 1456 O O . SER A 1 184 ? 2.336 -9.642 -20.472 1.00 79.12 184 SER A O 1
ATOM 1458 N N . ALA A 1 185 ? 0.745 -11.188 -20.756 1.00 64.25 185 ALA A N 1
ATOM 1459 C CA . ALA A 1 185 ? 0.988 -11.401 -22.189 1.00 64.25 185 ALA A CA 1
ATOM 1460 C C . ALA A 1 185 ? 1.112 -10.116 -23.042 1.00 64.25 185 ALA A C 1
ATOM 1462 O O . ALA A 1 185 ? 1.699 -10.171 -24.120 1.00 64.25 185 ALA A O 1
ATOM 1463 N N . ALA A 1 186 ? 0.582 -8.981 -22.575 1.00 69.81 186 ALA A N 1
ATOM 1464 C CA . ALA A 1 186 ? 0.590 -7.712 -23.296 1.00 69.81 186 ALA A CA 1
ATOM 1465 C C . ALA A 1 186 ? 1.616 -6.674 -22.797 1.00 69.81 186 ALA A C 1
ATOM 1467 O O . ALA A 1 186 ? 1.696 -5.622 -23.418 1.00 69.81 186 ALA A O 1
ATOM 1468 N N . LEU A 1 187 ? 2.373 -6.938 -21.718 1.00 82.88 187 LEU A N 1
ATOM 1469 C CA . LEU A 1 187 ? 3.208 -5.953 -21.004 1.00 82.88 187 LEU A CA 1
ATOM 1470 C C . LEU A 1 187 ? 2.507 -4.589 -20.850 1.00 82.88 187 LEU A C 1
ATOM 1472 O O . LEU A 1 187 ? 2.674 -3.683 -21.664 1.00 82.88 187 LEU A O 1
ATOM 1476 N N . SER A 1 188 ? 1.736 -4.417 -19.783 1.00 89.69 188 SER A N 1
ATOM 1477 C CA . SER A 1 188 ? 0.959 -3.191 -19.565 1.00 89.69 188 SER A CA 1
ATOM 1478 C C . SER A 1 188 ? 1.471 -2.383 -18.381 1.00 89.69 188 SER A C 1
ATOM 1480 O O . SER A 1 188 ? 1.996 -2.943 -17.420 1.00 89.69 188 SER A O 1
ATOM 1482 N N . GLN A 1 189 ? 1.253 -1.070 -18.423 1.00 92.12 189 GLN A N 1
ATOM 1483 C CA . GLN A 1 189 ? 1.476 -0.179 -17.289 1.00 92.12 189 GLN A CA 1
ATOM 1484 C C . GLN A 1 189 ? 0.157 0.443 -16.853 1.00 92.12 189 GLN A C 1
ATOM 1486 O O . GLN A 1 189 ? -0.676 0.777 -17.698 1.00 92.12 189 GLN A O 1
ATOM 1491 N N . ARG A 1 190 ? -0.034 0.620 -15.546 1.00 94.88 190 ARG A N 1
ATOM 1492 C CA . ARG A 1 190 ? -1.176 1.374 -15.017 1.00 94.88 190 ARG A CA 1
ATOM 1493 C C . ARG A 1 190 ? -0.903 1.924 -13.628 1.00 94.88 190 ARG A C 1
ATOM 1495 O O . ARG A 1 190 ? -0.155 1.332 -12.852 1.00 94.88 190 ARG A O 1
ATOM 1502 N N . TRP A 1 191 ? -1.555 3.036 -13.318 1.00 96.50 191 TRP A N 1
ATOM 1503 C CA . TRP A 1 191 ? -1.563 3.588 -11.971 1.00 96.50 191 TRP A CA 1
ATOM 1504 C C . TRP A 1 191 ? -2.418 2.716 -11.052 1.00 96.50 191 TRP A C 1
ATOM 1506 O O . TRP A 1 191 ? -3.524 2.307 -11.411 1.00 96.50 191 TRP A O 1
ATOM 1516 N N . ILE A 1 192 ? -1.878 2.408 -9.878 1.00 98.06 192 ILE A N 1
ATOM 1517 C CA . ILE A 1 192 ? -2.594 1.738 -8.795 1.00 98.06 192 ILE A CA 1
ATOM 1518 C C . ILE A 1 192 ? -2.627 2.697 -7.612 1.00 98.06 192 ILE A C 1
ATOM 1520 O O . ILE A 1 192 ? -1.573 3.082 -7.109 1.00 98.06 192 ILE A O 1
ATOM 1524 N N . GLU A 1 193 ? -3.828 3.077 -7.185 1.00 98.44 193 GLU A N 1
ATOM 1525 C CA . GLU A 1 193 ? -4.065 4.004 -6.079 1.00 98.44 193 GLU A CA 1
ATOM 1526 C C . GLU A 1 193 ? -4.294 3.245 -4.761 1.00 98.44 193 GLU A C 1
ATOM 1528 O O . GLU A 1 193 ? -5.026 2.251 -4.709 1.00 98.44 193 GLU A O 1
ATOM 1533 N N . ARG A 1 194 ? -3.688 3.718 -3.666 1.00 98.31 194 ARG A N 1
ATOM 1534 C CA . ARG A 1 194 ? -3.808 3.094 -2.340 1.00 98.31 194 ARG A CA 1
ATOM 1535 C C . ARG A 1 194 ? -5.251 3.090 -1.830 1.00 98.31 194 ARG A C 1
ATOM 1537 O O . ARG A 1 194 ? -5.710 2.071 -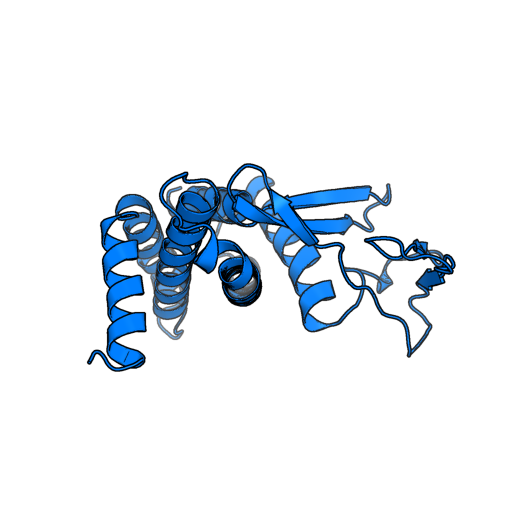1.309 1.00 98.31 194 ARG A O 1
ATOM 1544 N N . ARG A 1 195 ? -5.970 4.208 -1.964 1.00 98.19 195 ARG A N 1
ATOM 1545 C CA . ARG A 1 195 ? -7.361 4.335 -1.505 1.00 98.19 195 ARG A CA 1
ATOM 1546 C C . ARG A 1 195 ? -8.290 3.382 -2.261 1.00 98.19 195 ARG A C 1
ATOM 1548 O O . ARG A 1 195 ? -9.097 2.721 -1.612 1.00 98.19 195 ARG A O 1
ATOM 1555 N N . ASP A 1 196 ? -8.099 3.208 -3.568 1.00 98.44 196 ASP A N 1
ATOM 1556 C CA . ASP A 1 196 ? -8.839 2.218 -4.367 1.00 98.44 196 ASP A CA 1
ATOM 1557 C C . ASP A 1 196 ? -8.565 0.773 -3.930 1.00 98.44 196 ASP A C 1
ATOM 1559 O O . ASP A 1 196 ? -9.493 -0.033 -3.813 1.00 98.44 196 ASP A O 1
ATOM 1563 N N . LEU A 1 197 ? -7.305 0.427 -3.638 1.00 98.62 197 LEU A N 1
ATOM 1564 C CA . LEU A 1 197 ? -6.976 -0.884 -3.065 1.00 98.62 197 LEU A CA 1
ATOM 1565 C C . LEU A 1 197 ? -7.678 -1.090 -1.725 1.00 98.62 197 LEU A C 1
ATOM 1567 O O . LEU A 1 197 ? -8.240 -2.156 -1.478 1.00 98.62 197 LEU A O 1
ATOM 1571 N N . SER A 1 198 ? -7.670 -0.070 -0.869 1.00 98.56 198 SER A N 1
ATOM 1572 C CA . SER A 1 198 ? -8.346 -0.117 0.422 1.00 98.56 198 SER A CA 1
ATOM 1573 C C . SER A 1 198 ? -9.858 -0.308 0.268 1.00 98.56 198 SER A C 1
ATOM 1575 O O . SER A 1 198 ? -10.430 -1.180 0.920 1.00 98.56 198 SER A O 1
ATOM 1577 N N . ASP A 1 199 ? -10.507 0.423 -0.641 1.00 98.56 199 ASP A N 1
ATOM 1578 C CA . ASP A 1 199 ? -11.940 0.281 -0.923 1.00 98.56 199 ASP A CA 1
ATOM 1579 C C . ASP A 1 199 ? -12.284 -1.151 -1.392 1.00 98.56 199 ASP A C 1
ATOM 1581 O O . ASP A 1 199 ? -13.248 -1.753 -0.906 1.00 98.56 199 ASP A O 1
ATOM 1585 N N . ARG A 1 200 ? -11.445 -1.760 -2.241 1.00 98.19 200 ARG A N 1
ATOM 1586 C CA . ARG A 1 200 ? -11.607 -3.160 -2.683 1.00 98.19 200 ARG A CA 1
ATOM 1587 C C . ARG A 1 200 ? -11.384 -4.178 -1.563 1.00 98.19 200 ARG A C 1
ATOM 1589 O O . ARG A 1 200 ? -12.111 -5.168 -1.486 1.00 98.19 200 ARG A O 1
ATOM 1596 N N . VAL A 1 201 ? -10.420 -3.945 -0.669 1.00 98.12 201 VAL A N 1
ATOM 1597 C CA . VAL A 1 201 ? -10.226 -4.794 0.520 1.00 98.12 201 VAL A CA 1
ATOM 1598 C C . VAL A 1 201 ? -11.447 -4.709 1.431 1.00 98.12 201 VAL A C 1
ATOM 1600 O O . VAL A 1 201 ? -11.967 -5.736 1.857 1.00 98.12 201 VAL A O 1
ATOM 1603 N N . LEU A 1 202 ? -11.956 -3.506 1.696 1.00 97.81 202 LEU A N 1
ATOM 1604 C CA . LEU A 1 202 ? -13.157 -3.318 2.509 1.00 97.81 202 LEU A CA 1
ATOM 1605 C C . LEU A 1 202 ? -14.379 -4.016 1.907 1.00 97.81 202 LEU A C 1
ATOM 1607 O O . LEU A 1 202 ? -15.174 -4.588 2.653 1.00 97.81 202 LEU A O 1
ATOM 1611 N N . GLN A 1 203 ? -14.515 -4.018 0.578 1.00 96.19 203 GLN A N 1
ATOM 1612 C CA . GLN A 1 203 ? -15.555 -4.779 -0.111 1.00 96.19 203 GLN A CA 1
ATOM 1613 C C . GLN A 1 203 ? -15.441 -6.283 0.183 1.00 96.19 203 GLN A C 1
ATOM 1615 O O . GLN A 1 203 ? -16.446 -6.900 0.532 1.00 96.19 203 GLN A O 1
ATOM 1620 N N . LEU A 1 204 ? -14.232 -6.859 0.131 1.00 93.94 204 LEU A N 1
ATOM 1621 C CA . LEU A 1 204 ? -14.015 -8.262 0.512 1.00 93.94 204 LEU A CA 1
ATOM 1622 C C . LEU A 1 204 ? -14.350 -8.528 1.973 1.00 93.94 204 LEU A C 1
ATOM 1624 O O . LEU A 1 204 ? -14.922 -9.567 2.282 1.00 93.94 204 LEU A O 1
ATOM 1628 N N . LEU A 1 205 ? -13.973 -7.619 2.876 1.00 91.94 205 LEU A N 1
ATOM 1629 C CA . LEU A 1 205 ? -14.176 -7.811 4.311 1.00 91.94 205 LEU A CA 1
ATOM 1630 C C . LEU A 1 205 ? -15.656 -7.766 4.710 1.00 91.94 205 LEU A C 1
ATOM 1632 O O . LEU A 1 205 ? -16.010 -8.409 5.701 1.00 91.94 205 LEU A O 1
ATOM 1636 N N . ARG A 1 206 ? -16.493 -7.063 3.935 1.00 86.94 206 ARG A N 1
ATOM 1637 C CA . ARG A 1 206 ? -17.946 -6.935 4.139 1.00 86.94 206 ARG A CA 1
ATOM 1638 C C . ARG A 1 206 ? -18.783 -8.039 3.489 1.00 86.94 206 ARG A C 1
ATOM 1640 O O . ARG A 1 206 ? -19.880 -8.285 3.982 1.00 86.94 206 ARG A O 1
ATOM 1647 N N . ALA A 1 207 ? -18.305 -8.624 2.388 1.00 73.88 207 ALA A N 1
ATOM 1648 C CA . ALA A 1 207 ? -18.922 -9.788 1.742 1.00 73.88 207 ALA A CA 1
ATOM 1649 C C . ALA A 1 207 ? -18.900 -10.998 2.677 1.00 73.88 207 ALA A C 1
ATOM 1651 O O . ALA A 1 207 ? -19.838 -11.817 2.650 1.00 73.88 207 ALA A O 1
#

pLDDT: mean 93.06, std 5.95, range [64.25, 98.75]

Radius of gyration: 18.69 Å; chains: 1; bounding box: 42×46×49 Å